Protein AF-A0A661IR70-F1 (afdb_monomer)

Solvent-accessible surface area (backbone atoms only — not comparable to full-atom values): 20510 Å² total; per-residue (Å²): 91,70,69,84,52,74,67,60,50,52,56,56,70,68,47,81,86,66,82,87,81,72,79,57,64,59,91,91,60,98,70,85,92,83,73,54,68,70,41,54,56,53,50,69,63,44,62,91,90,53,82,88,62,88,67,89,74,28,55,68,52,48,56,51,50,52,50,53,41,28,73,72,59,34,67,70,56,23,51,55,44,52,50,52,45,48,57,54,49,52,54,47,47,66,75,58,61,88,50,78,52,82,68,58,63,54,75,56,68,70,56,53,52,47,42,68,75,70,55,58,58,85,49,54,62,68,59,45,50,56,51,46,48,53,53,18,48,55,50,51,52,51,32,56,78,66,71,38,54,51,43,65,43,37,73,32,53,76,51,68,49,51,58,60,49,19,27,42,48,57,30,56,40,41,26,24,40,81,89,70,49,74,44,68,36,28,65,45,8,64,73,73,44,68,53,74,64,46,45,53,43,45,49,38,25,53,51,45,37,52,48,47,54,58,60,57,49,56,60,46,55,50,52,35,48,50,46,22,60,76,25,50,86,34,31,62,50,55,64,66,50,79,53,90,54,60,50,78,43,71,31,38,84,87,48,45,77,77,46,50,39,32,28,30,51,46,101,85,70,48,80,43,72,33,38,90,88,58,45,74,80,39,54,81,33,77,42,41,24,45,33,61,92,46,55,62,33,91,84,73,22,43,20,37,45,29,61,14,52,59,58,76,71,45,96,58,56,50,46,21,37,55,48,21,53,51,44,24,58,68,42,46,51,45,50,46,51,47,56,46,65,43,60,66,51,89,83,78,68,85,76,54,67,75,60,58,68,73,72,111

Mean predicted aligned error: 11.36 Å

Structure (mmCIF, N/CA/C/O backbone):
data_AF-A0A661IR70-F1
#
_entry.id   AF-A0A661IR70-F1
#
loop_
_atom_site.group_PDB
_atom_site.id
_atom_site.type_symbol
_atom_site.label_atom_id
_atom_site.label_alt_id
_atom_site.label_comp_id
_atom_site.label_asym_id
_atom_site.label_entity_id
_atom_site.label_seq_id
_atom_site.pdbx_PDB_ins_code
_atom_site.Cartn_x
_atom_site.Cartn_y
_atom_site.Cartn_z
_atom_site.occupancy
_atom_site.B_iso_or_equiv
_atom_site.auth_seq_id
_atom_site.auth_comp_id
_atom_site.auth_asym_id
_atom_site.auth_atom_id
_atom_site.pdbx_PDB_model_num
ATOM 1 N N . MET A 1 1 ? -3.124 -40.063 5.026 1.00 41.56 1 MET A N 1
ATOM 2 C CA . MET A 1 1 ? -3.691 -39.998 3.641 1.00 41.56 1 MET A CA 1
ATOM 3 C C . MET A 1 1 ? -2.836 -39.080 2.766 1.00 41.56 1 MET A C 1
ATOM 5 O O . MET A 1 1 ? -2.561 -37.966 3.188 1.00 41.56 1 MET A O 1
ATOM 9 N N . LYS A 1 2 ? -2.389 -39.512 1.576 1.00 41.06 2 LYS A N 1
ATOM 10 C CA . LYS A 1 2 ? -1.722 -38.598 0.626 1.00 41.06 2 LYS A CA 1
ATOM 11 C C . LYS A 1 2 ? -2.782 -37.695 0.002 1.00 41.06 2 LYS A C 1
ATOM 13 O O . LYS A 1 2 ? -3.594 -38.190 -0.777 1.00 41.06 2 LYS A O 1
ATOM 18 N N . ILE A 1 3 ? -2.780 -36.415 0.356 1.00 47.47 3 ILE A N 1
ATOM 19 C CA . ILE A 1 3 ? -3.640 -35.415 -0.276 1.00 47.47 3 ILE A CA 1
ATOM 20 C C . ILE A 1 3 ? -3.037 -35.129 -1.651 1.00 47.47 3 ILE A C 1
ATOM 22 O O . ILE A 1 3 ? -1.926 -34.618 -1.753 1.00 47.47 3 ILE A O 1
ATOM 26 N N . LYS A 1 4 ? -3.725 -35.553 -2.706 1.00 44.88 4 LYS A N 1
ATOM 27 C CA . LYS A 1 4 ? -3.305 -35.385 -4.103 1.00 44.88 4 LYS A CA 1
ATOM 28 C C . LYS A 1 4 ? -4.246 -34.485 -4.896 1.00 44.88 4 LYS A C 1
ATOM 30 O O . LYS A 1 4 ? -3.940 -34.148 -6.030 1.00 44.88 4 LYS A O 1
ATOM 35 N N . THR A 1 5 ? -5.415 -34.167 -4.346 1.00 48.53 5 THR A N 1
ATOM 36 C CA . THR A 1 5 ? -6.475 -33.454 -5.065 1.00 48.53 5 THR A CA 1
ATOM 37 C C . THR A 1 5 ? -7.244 -32.525 -4.133 1.00 48.53 5 THR A C 1
ATOM 39 O O . THR A 1 5 ? -7.326 -32.769 -2.928 1.00 48.53 5 THR A O 1
ATOM 42 N N . LEU A 1 6 ? -7.848 -31.488 -4.714 1.00 46.22 6 LEU A N 1
ATOM 43 C CA . LEU A 1 6 ? -8.699 -30.518 -4.021 1.00 46.22 6 LEU A CA 1
ATOM 44 C C . LEU A 1 6 ? -9.907 -31.185 -3.328 1.00 46.22 6 LEU A C 1
ATOM 46 O O . LEU A 1 6 ? -10.254 -30.819 -2.208 1.00 46.22 6 LEU A O 1
ATOM 50 N N . GLY A 1 7 ? -10.497 -32.217 -3.947 1.00 48.38 7 GLY A N 1
ATOM 51 C CA . GLY A 1 7 ? -11.646 -32.950 -3.394 1.00 48.38 7 GLY A CA 1
ATOM 52 C C . GLY A 1 7 ? -11.337 -33.678 -2.082 1.00 48.38 7 GLY A C 1
ATOM 53 O O . GLY A 1 7 ? -12.143 -33.652 -1.161 1.00 48.38 7 GLY A O 1
ATOM 54 N N . GLN A 1 8 ? -10.127 -34.223 -1.947 1.00 57.19 8 GLN A N 1
ATOM 55 C CA . GLN A 1 8 ? -9.683 -34.905 -0.725 1.00 57.19 8 GLN A CA 1
ATOM 56 C C . GLN A 1 8 ? -9.539 -33.963 0.474 1.00 57.19 8 GLN A C 1
ATOM 58 O O . GLN A 1 8 ? -9.667 -34.401 1.611 1.00 57.19 8 GLN A O 1
ATOM 63 N N . VAL A 1 9 ? -9.266 -32.677 0.240 1.00 51.50 9 VAL A N 1
ATOM 64 C CA . VAL A 1 9 ? -9.261 -31.667 1.307 1.00 51.50 9 VAL A CA 1
ATOM 65 C C . VAL A 1 9 ? -10.677 -31.251 1.665 1.00 51.50 9 VAL A C 1
ATOM 67 O O . VAL A 1 9 ? -10.966 -31.058 2.839 1.00 51.50 9 VAL A O 1
ATOM 70 N N . TYR A 1 10 ? -11.564 -31.151 0.675 1.00 49.41 10 TYR A N 1
ATOM 71 C CA . TYR A 1 10 ? -12.970 -30.831 0.908 1.00 49.41 10 TYR A CA 1
ATOM 72 C C . TYR A 1 10 ? -13.664 -31.912 1.751 1.00 49.41 10 TYR A C 1
ATOM 74 O O . TYR A 1 10 ? -14.401 -31.582 2.671 1.00 49.41 10 TYR A O 1
ATOM 82 N N . GLU A 1 11 ? -13.350 -33.190 1.516 1.00 55.50 11 GLU A N 1
ATOM 83 C CA . GLU A 1 11 ? -13.805 -34.312 2.352 1.00 55.50 11 GLU A CA 1
ATOM 84 C C . GLU A 1 11 ? -13.283 -34.222 3.796 1.00 55.50 11 GLU A C 1
ATOM 86 O O . GLU A 1 11 ? -14.031 -34.501 4.727 1.00 55.50 11 GLU A O 1
ATOM 91 N N . ILE A 1 12 ? -12.031 -33.792 3.997 1.00 53.38 12 ILE A N 1
ATOM 92 C CA . ILE A 1 12 ? -11.444 -33.590 5.335 1.00 53.38 12 ILE A CA 1
ATOM 93 C C . ILE A 1 12 ? -12.068 -32.373 6.038 1.00 53.38 12 ILE A C 1
ATOM 95 O O . ILE A 1 12 ? -12.310 -32.421 7.235 1.00 53.38 12 ILE A O 1
ATOM 99 N N . LEU A 1 13 ? -12.356 -31.289 5.309 1.00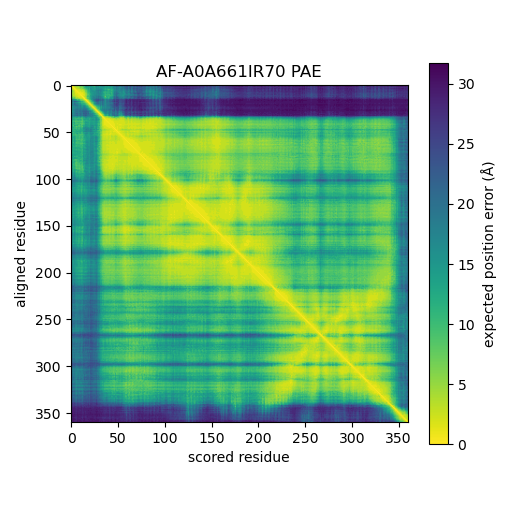 46.19 13 LEU A N 1
ATOM 100 C CA . LEU A 1 13 ? -13.002 -30.087 5.853 1.00 46.19 13 LEU A CA 1
ATOM 101 C C . LEU A 1 13 ? -14.484 -30.304 6.199 1.00 46.19 13 LEU A C 1
ATOM 103 O O . LEU A 1 13 ? -15.009 -29.601 7.055 1.00 46.19 13 LEU A O 1
ATOM 107 N N . GLN A 1 14 ? -15.160 -31.245 5.530 1.00 45.53 14 GLN A N 1
ATOM 108 C CA . GLN A 1 14 ? -16.551 -31.622 5.813 1.00 45.53 14 GLN A CA 1
ATOM 109 C C . GLN A 1 14 ? -16.695 -32.618 6.968 1.00 45.53 14 GLN A C 1
ATOM 111 O O . GLN A 1 14 ? -17.801 -32.803 7.476 1.00 45.53 14 GLN A O 1
ATOM 116 N N . GLN A 1 15 ? -15.609 -33.274 7.376 1.00 48.78 15 GLN A N 1
ATOM 117 C CA . GLN A 1 15 ? -15.597 -34.099 8.575 1.00 48.78 15 GLN A CA 1
ATOM 118 C C . GLN A 1 15 ? -15.503 -33.164 9.780 1.00 48.78 15 GLN A C 1
ATOM 120 O O . GLN A 1 15 ? -14.422 -32.710 10.153 1.00 48.78 15 GLN A O 1
ATOM 125 N N . GLU A 1 16 ? -16.663 -32.827 10.349 1.00 41.03 16 GLU A N 1
ATOM 126 C CA . GLU A 1 16 ? -16.740 -32.142 11.636 1.00 41.03 16 GLU A CA 1
ATOM 127 C C . GLU A 1 16 ? -15.861 -32.894 12.650 1.00 41.03 16 GLU A C 1
ATOM 129 O O . GLU A 1 16 ? -16.035 -34.089 12.886 1.00 41.03 16 GLU A O 1
ATOM 134 N N . ASP A 1 17 ? -14.920 -32.164 13.249 1.00 42.91 17 ASP A N 1
ATOM 135 C CA . ASP A 1 17 ? -14.259 -32.543 14.498 1.00 42.91 17 ASP A CA 1
ATOM 136 C C . ASP A 1 17 ? -13.178 -33.645 14.449 1.00 42.91 17 ASP A C 1
ATOM 138 O O . ASP A 1 17 ? -13.015 -34.423 15.391 1.00 42.91 17 ASP A O 1
ATOM 142 N N . SER A 1 18 ? -12.345 -33.700 13.405 1.00 37.91 18 SER A N 1
ATOM 143 C CA . SER A 1 18 ? -11.078 -34.442 13.504 1.00 37.91 18 SER A CA 1
ATOM 144 C C . SER A 1 18 ? -9.917 -33.502 13.828 1.00 37.91 18 SER A C 1
ATOM 146 O O . SER A 1 18 ? -9.419 -32.790 12.955 1.00 37.91 18 SER A O 1
ATOM 148 N N . ASN A 1 19 ? -9.449 -33.535 15.081 1.00 39.88 19 ASN A N 1
ATOM 149 C CA . ASN A 1 19 ? -8.090 -33.128 15.444 1.00 39.88 19 ASN A CA 1
ATOM 150 C C . ASN A 1 19 ? -7.121 -33.691 14.396 1.00 39.88 19 ASN A C 1
ATOM 152 O O . ASN A 1 19 ? -6.984 -34.908 14.270 1.00 39.88 19 ASN A O 1
ATOM 156 N N . ILE A 1 20 ? -6.453 -32.828 13.629 1.00 42.44 20 ILE A N 1
ATOM 157 C CA . ILE A 1 20 ? -5.470 -33.258 12.624 1.00 42.44 20 ILE A CA 1
ATOM 158 C C . ILE A 1 20 ? -4.177 -33.596 13.362 1.00 42.44 20 ILE A C 1
ATOM 160 O O . ILE A 1 20 ? -3.183 -32.877 13.308 1.00 42.44 20 ILE A O 1
ATOM 164 N N . THR A 1 21 ? -4.222 -34.673 14.130 1.00 38.72 21 THR A N 1
ATOM 165 C CA . THR A 1 21 ? -3.069 -35.274 14.798 1.00 38.72 21 THR A CA 1
ATOM 166 C C . THR A 1 21 ? -2.496 -36.450 14.011 1.00 38.72 21 THR A C 1
ATOM 168 O O . THR A 1 21 ? -1.472 -36.994 14.413 1.00 38.72 21 THR A O 1
ATOM 171 N N . ASP A 1 22 ? -3.077 -36.797 12.859 1.00 35.03 22 ASP A N 1
ATOM 172 C CA . ASP A 1 22 ? -2.644 -37.948 12.068 1.00 35.03 22 ASP A CA 1
ATOM 173 C C . ASP A 1 22 ? -1.855 -37.551 10.812 1.00 35.03 22 ASP A C 1
ATOM 175 O O . ASP A 1 22 ? -2.103 -36.549 10.150 1.00 35.03 22 ASP A O 1
ATOM 179 N N . GLN A 1 23 ? -0.824 -38.336 10.507 1.00 33.84 23 GLN A N 1
ATOM 180 C CA . GLN A 1 23 ? 0.204 -38.059 9.503 1.00 33.84 23 GLN A CA 1
ATOM 181 C C . GLN A 1 23 ? -0.338 -38.096 8.053 1.00 33.84 23 GLN A C 1
ATOM 183 O O . GLN A 1 23 ? -0.872 -39.107 7.579 1.00 33.84 23 GLN A O 1
ATOM 188 N N . HIS A 1 24 ? -0.119 -37.023 7.280 1.00 36.97 24 HIS A N 1
ATOM 189 C CA . HIS A 1 24 ? -0.557 -36.923 5.876 1.00 36.97 24 HIS A CA 1
ATOM 190 C C . HIS A 1 24 ? 0.556 -36.469 4.923 1.00 36.97 24 HIS A C 1
ATOM 192 O O . HIS A 1 24 ? 0.750 -35.274 4.720 1.00 36.97 24 HIS A O 1
ATOM 198 N N . THR A 1 25 ? 1.308 -37.406 4.331 1.00 31.61 25 THR A N 1
ATOM 199 C CA . THR A 1 25 ? 2.474 -37.129 3.464 1.00 31.61 25 THR A CA 1
ATOM 200 C C . THR A 1 25 ? 2.105 -36.364 2.183 1.00 31.61 25 THR A C 1
ATOM 202 O O . THR A 1 25 ? 1.358 -36.886 1.351 1.00 31.61 25 THR A O 1
ATOM 205 N N . LEU A 1 26 ? 2.697 -35.183 1.976 1.00 35.00 26 LEU A N 1
ATOM 206 C CA . LEU A 1 26 ? 2.787 -34.508 0.673 1.00 35.00 26 LEU A CA 1
ATOM 207 C C . LEU A 1 26 ? 4.131 -34.889 0.014 1.00 35.00 26 LEU A C 1
ATOM 209 O O . LEU A 1 26 ? 5.166 -34.934 0.671 1.00 35.00 26 LEU A O 1
ATOM 213 N N . VAL A 1 27 ? 4.122 -35.254 -1.268 1.00 34.69 27 VAL A N 1
ATOM 214 C CA . VAL A 1 27 ? 5.304 -35.712 -2.036 1.00 34.69 27 VAL A CA 1
ATOM 215 C C . VAL A 1 27 ? 5.936 -34.449 -2.647 1.00 34.69 27 VAL A C 1
ATOM 217 O O . VAL A 1 27 ? 5.236 -33.773 -3.380 1.00 34.69 27 VAL A O 1
ATOM 220 N N . LYS A 1 28 ? 7.172 -33.992 -2.389 1.00 28.75 28 LYS A N 1
ATOM 221 C CA . LYS A 1 28 ? 8.482 -34.672 -2.393 1.00 28.75 28 LYS A CA 1
ATOM 222 C C . LYS A 1 28 ? 9.537 -33.906 -1.546 1.00 28.75 28 LYS A C 1
ATOM 224 O O . LYS A 1 28 ? 10.668 -33.726 -1.984 1.00 28.75 28 LYS A O 1
ATOM 229 N N . GLN A 1 29 ? 9.178 -33.455 -0.346 1.00 33.28 29 GLN A N 1
ATOM 230 C CA . GLN A 1 29 ? 10.117 -32.998 0.691 1.00 33.28 29 GLN A CA 1
ATOM 231 C C . GLN A 1 29 ? 9.570 -33.449 2.050 1.00 33.28 29 GLN A C 1
ATOM 233 O O . GLN A 1 29 ? 8.390 -33.252 2.325 1.00 33.28 29 GLN A O 1
ATOM 238 N N . GLU A 1 30 ? 10.397 -34.083 2.886 1.00 32.16 30 GLU A N 1
ATOM 239 C CA . GLU A 1 30 ? 10.060 -34.271 4.301 1.00 32.16 30 GLU A CA 1
ATOM 240 C C . GLU A 1 30 ? 9.987 -32.887 4.950 1.00 32.16 30 GLU A C 1
ATOM 242 O O . GLU A 1 30 ? 11.009 -32.239 5.167 1.00 32.16 30 GLU A O 1
ATOM 247 N N . VAL A 1 31 ? 8.772 -32.408 5.214 1.00 37.00 31 VAL A N 1
ATOM 248 C CA . VAL A 1 31 ? 8.541 -31.163 5.948 1.00 37.00 31 VAL A CA 1
ATOM 249 C C . VAL A 1 31 ? 7.890 -31.523 7.276 1.00 37.00 31 VAL A C 1
ATOM 251 O O . VAL A 1 31 ? 6.875 -32.216 7.319 1.00 37.00 31 VAL A O 1
ATOM 254 N N . ASN A 1 32 ? 8.516 -31.080 8.362 1.00 40.50 32 ASN A N 1
ATOM 255 C CA . ASN A 1 32 ? 8.063 -31.299 9.730 1.00 40.50 32 ASN A CA 1
ATOM 256 C C . ASN A 1 32 ? 6.692 -30.619 9.937 1.00 40.50 32 ASN A C 1
ATOM 258 O O . ASN A 1 32 ? 6.524 -29.445 9.599 1.00 40.50 32 ASN A O 1
ATOM 262 N N . TYR A 1 33 ? 5.704 -31.359 10.446 1.00 49.16 33 TYR A N 1
ATOM 263 C CA . TYR A 1 33 ? 4.305 -30.925 10.527 1.00 49.16 33 TYR A CA 1
ATOM 264 C C . TYR A 1 33 ? 4.106 -29.825 11.574 1.00 49.16 33 TYR A C 1
ATOM 266 O O . TYR A 1 33 ? 4.192 -30.061 12.774 1.00 49.16 33 TYR A O 1
ATOM 274 N N . GLY A 1 34 ? 3.786 -28.627 11.086 1.00 56.38 34 GLY A N 1
ATOM 275 C CA . GLY A 1 34 ? 3.348 -27.471 11.874 1.00 56.38 34 GLY A CA 1
ATOM 276 C C . GLY A 1 34 ? 2.439 -26.538 11.063 1.00 56.38 34 GLY A C 1
ATOM 277 O O . GLY A 1 34 ? 2.488 -25.324 11.243 1.00 56.38 34 GLY A O 1
ATOM 278 N N . MET A 1 35 ? 1.679 -27.083 10.102 1.00 63.84 35 MET A N 1
ATOM 279 C CA . MET A 1 35 ? 0.828 -26.317 9.178 1.00 63.84 35 MET A CA 1
ATOM 280 C C . MET A 1 35 ? -0.654 -26.584 9.441 1.00 63.84 35 MET A C 1
ATOM 282 O O . MET A 1 35 ? -1.051 -27.733 9.610 1.00 63.84 35 MET A O 1
ATOM 286 N N . SER A 1 36 ? -1.480 -25.537 9.417 1.00 70.69 36 SER A N 1
ATOM 287 C CA . SER A 1 36 ? -2.940 -25.667 9.497 1.00 70.69 36 SER A CA 1
ATOM 288 C C . SER A 1 36 ? -3.552 -26.154 8.173 1.00 70.69 36 SER A C 1
ATOM 290 O O . SER A 1 36 ? -2.947 -25.986 7.110 1.00 70.69 36 SER A O 1
ATOM 292 N N . LEU A 1 37 ? -4.779 -26.703 8.204 1.00 71.12 37 LEU A N 1
ATOM 293 C CA . LEU A 1 37 ? -5.485 -27.154 6.985 1.00 71.12 37 LEU A CA 1
AT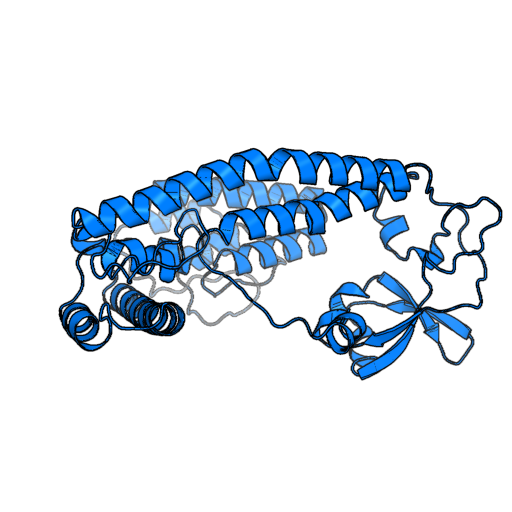OM 294 C C . LEU A 1 37 ? -5.612 -26.058 5.939 1.00 71.12 37 LEU A C 1
ATOM 296 O O . LEU A 1 37 ? -5.400 -26.326 4.763 1.00 71.12 37 LEU A O 1
ATOM 300 N N . GLY A 1 38 ? -5.917 -24.828 6.358 1.00 75.25 38 GLY A N 1
ATOM 301 C CA . GLY A 1 38 ? -6.020 -23.696 5.438 1.00 75.25 38 GLY A CA 1
ATOM 302 C C . GLY A 1 38 ? -4.717 -23.455 4.673 1.00 75.25 38 GLY A C 1
ATOM 303 O O . GLY A 1 38 ? -4.748 -23.195 3.473 1.00 75.25 38 GLY A O 1
ATOM 304 N N . ARG A 1 39 ? -3.560 -23.627 5.329 1.00 79.81 39 ARG A N 1
ATOM 305 C CA . ARG A 1 39 ? -2.251 -23.514 4.669 1.00 79.81 39 ARG A CA 1
ATOM 306 C C . ARG A 1 39 ? -1.992 -24.683 3.726 1.00 79.81 39 ARG A C 1
ATOM 308 O O . ARG A 1 39 ? -1.477 -24.467 2.635 1.00 79.81 39 ARG A O 1
ATOM 315 N N . ILE A 1 40 ? -2.359 -25.904 4.113 1.00 76.75 40 ILE A N 1
ATOM 316 C CA . ILE A 1 40 ? -2.246 -27.077 3.232 1.00 76.75 40 ILE A CA 1
ATOM 317 C C . ILE A 1 40 ? -3.092 -26.865 1.975 1.00 76.75 40 ILE A C 1
ATOM 319 O O . ILE A 1 40 ? -2.571 -26.965 0.870 1.00 76.75 40 ILE A O 1
ATOM 323 N N . TRP A 1 41 ? -4.364 -26.504 2.147 1.00 77.38 41 TRP A N 1
ATOM 324 C CA . TRP A 1 41 ? -5.286 -26.198 1.058 1.00 77.38 41 TRP A CA 1
ATOM 325 C C . TRP A 1 41 ? -4.741 -25.112 0.130 1.00 77.38 41 TRP A C 1
ATOM 327 O O . TRP A 1 41 ? -4.686 -25.320 -1.078 1.00 77.38 41 TRP A O 1
ATOM 337 N N . PHE A 1 42 ? -4.261 -23.997 0.687 1.00 84.12 42 PHE A N 1
ATOM 338 C CA . PHE A 1 42 ? -3.707 -22.905 -0.109 1.00 84.12 42 PHE A CA 1
ATOM 339 C C . PHE A 1 42 ? -2.514 -23.354 -0.963 1.00 84.12 42 PHE A C 1
ATOM 341 O O . PHE A 1 42 ? -2.438 -23.009 -2.137 1.00 84.12 42 PHE A O 1
ATOM 348 N N . ASN A 1 43 ? -1.607 -24.171 -0.415 1.00 84.12 43 ASN A N 1
ATOM 349 C CA . ASN A 1 43 ? -0.464 -24.685 -1.177 1.00 84.12 43 ASN A CA 1
ATOM 350 C C . ASN A 1 43 ? -0.869 -25.626 -2.319 1.00 84.12 43 ASN A C 1
ATOM 352 O O . ASN A 1 43 ? -0.124 -25.738 -3.284 1.00 84.12 43 ASN A O 1
ATOM 356 N N . LEU A 1 44 ? -2.040 -26.266 -2.257 1.00 80.31 44 LEU A N 1
ATOM 357 C CA . LEU A 1 44 ? -2.555 -27.076 -3.369 1.00 80.31 44 LEU A CA 1
ATOM 358 C C . LEU A 1 44 ? -3.066 -26.229 -4.538 1.00 80.31 44 LEU A C 1
ATOM 360 O O . LEU A 1 44 ? -3.209 -26.749 -5.641 1.00 80.31 44 LEU A O 1
ATOM 364 N N . LEU A 1 45 ? -3.346 -24.943 -4.307 1.00 84.56 45 LEU A N 1
ATOM 365 C CA . LEU A 1 45 ? -3.664 -23.989 -5.373 1.00 84.56 45 LEU A CA 1
ATOM 366 C C . LEU A 1 45 ? -2.403 -23.532 -6.120 1.00 84.56 45 LEU A C 1
ATOM 368 O O . LEU A 1 45 ? -2.497 -22.936 -7.193 1.00 84.56 45 LEU A O 1
ATOM 372 N N . LEU A 1 46 ? -1.222 -23.789 -5.551 1.00 86.94 46 LEU A N 1
ATOM 373 C CA . LEU A 1 46 ? 0.064 -23.415 -6.122 1.00 86.94 46 LEU A CA 1
ATOM 374 C C . LEU A 1 46 ? 0.641 -24.577 -6.950 1.00 86.94 46 LEU A C 1
ATOM 376 O O . LEU A 1 46 ? 0.349 -25.743 -6.677 1.00 86.94 46 LEU A O 1
ATOM 380 N N . PRO A 1 47 ? 1.477 -24.294 -7.964 1.00 85.75 47 PRO A N 1
ATOM 381 C CA . PRO A 1 47 ? 2.163 -25.344 -8.715 1.00 85.75 47 PRO A CA 1
ATOM 382 C C . PRO A 1 47 ? 3.066 -26.211 -7.825 1.00 85.75 47 PRO A C 1
ATOM 384 O O . PRO A 1 47 ? 3.687 -25.706 -6.893 1.00 85.75 47 PRO A O 1
ATOM 387 N N . GLU A 1 48 ? 3.207 -27.500 -8.158 1.00 78.94 48 GLU A N 1
ATOM 388 C CA . GLU A 1 48 ? 3.978 -28.474 -7.359 1.00 78.94 48 GLU A CA 1
ATOM 389 C C . GLU A 1 48 ? 5.456 -28.100 -7.166 1.00 78.94 48 GLU A C 1
ATOM 391 O O . GLU A 1 48 ? 6.088 -28.512 -6.195 1.00 78.94 48 GLU A O 1
ATOM 396 N N . ASP A 1 49 ? 6.028 -27.341 -8.098 1.00 82.75 49 ASP A N 1
ATOM 397 C CA . ASP A 1 49 ? 7.415 -26.888 -8.054 1.00 82.75 49 ASP A CA 1
ATOM 398 C C . ASP A 1 49 ? 7.570 -25.505 -7.388 1.00 82.75 49 ASP A C 1
ATOM 400 O O . ASP A 1 49 ? 8.676 -24.954 -7.355 1.00 82.75 49 ASP A O 1
ATOM 404 N N . PHE A 1 50 ? 6.484 -24.907 -6.891 1.00 85.38 50 PHE A N 1
ATOM 405 C CA . PHE A 1 50 ? 6.511 -23.642 -6.161 1.00 85.38 50 PHE A CA 1
ATOM 406 C C . PHE A 1 50 ? 6.909 -23.844 -4.694 1.00 85.38 50 PHE A C 1
ATOM 408 O O . PHE A 1 50 ? 6.771 -24.925 -4.124 1.00 85.38 50 PHE A O 1
ATOM 415 N N . LYS A 1 51 ? 7.443 -22.791 -4.066 1.00 86.38 51 LYS A N 1
ATOM 416 C CA . LYS A 1 51 ? 7.861 -22.853 -2.661 1.00 86.38 51 LYS A CA 1
ATOM 417 C C . LYS A 1 51 ? 6.646 -23.038 -1.746 1.00 86.38 51 LYS A C 1
ATOM 419 O O . LYS A 1 51 ? 5.590 -22.457 -1.983 1.00 86.38 51 LYS A O 1
ATOM 424 N N . LEU A 1 52 ? 6.834 -23.788 -0.664 1.00 81.94 52 LEU A N 1
ATOM 425 C CA . LEU A 1 52 ? 5.806 -23.980 0.352 1.00 81.94 52 LEU A CA 1
ATOM 426 C C . LEU A 1 52 ? 5.555 -22.678 1.129 1.00 81.94 52 LEU A C 1
ATOM 428 O O . LEU A 1 52 ? 6.493 -22.051 1.623 1.00 81.94 52 LEU A O 1
ATOM 432 N N . VAL A 1 53 ? 4.288 -22.305 1.283 1.00 85.19 53 VAL A N 1
ATOM 433 C CA . VAL A 1 53 ? 3.845 -21.128 2.040 1.00 85.19 53 VAL A CA 1
ATOM 434 C C . VAL A 1 53 ? 3.299 -21.570 3.396 1.00 85.19 53 VAL A C 1
ATOM 436 O O . VAL A 1 53 ? 2.223 -22.161 3.472 1.00 85.19 53 VAL A O 1
ATOM 439 N N . ASN A 1 54 ? 4.035 -21.295 4.477 1.00 84.00 54 ASN A N 1
ATOM 440 C CA . ASN A 1 54 ? 3.651 -21.662 5.849 1.00 84.00 54 ASN A CA 1
ATOM 441 C C . ASN A 1 54 ? 3.543 -20.453 6.796 1.00 84.00 54 ASN A C 1
ATOM 443 O O . ASN A 1 54 ? 3.827 -20.535 7.989 1.00 84.00 54 ASN A O 1
ATOM 447 N N . GLU A 1 55 ? 3.128 -19.316 6.263 1.00 85.00 55 GLU A N 1
ATOM 448 C CA . GLU A 1 55 ? 2.939 -18.076 7.010 1.00 85.00 55 GLU A CA 1
ATOM 449 C C . GLU A 1 55 ? 1.538 -17.510 6.738 1.00 85.00 55 GLU A C 1
ATOM 451 O O . GLU A 1 55 ? 0.928 -17.859 5.721 1.00 85.00 55 GLU A O 1
ATOM 456 N N . PRO A 1 56 ? 0.963 -16.708 7.656 1.00 83.75 56 PRO A N 1
ATOM 457 C CA . PRO A 1 56 ? -0.250 -15.954 7.361 1.00 83.75 56 PRO A CA 1
ATOM 458 C C . PRO A 1 56 ? -0.013 -15.042 6.156 1.00 83.75 56 PRO A C 1
ATOM 460 O O . PRO A 1 56 ? 0.996 -14.350 6.103 1.00 83.75 56 PRO A O 1
ATOM 463 N N . ILE A 1 57 ? -0.947 -15.033 5.207 1.00 88.00 57 ILE A N 1
ATOM 464 C CA . ILE A 1 57 ? -0.829 -14.235 3.985 1.00 88.00 57 ILE A CA 1
ATOM 465 C C . ILE A 1 57 ? -1.670 -12.976 4.158 1.00 88.00 57 ILE A C 1
ATOM 467 O O . ILE A 1 57 ? -2.899 -13.036 4.110 1.00 88.00 57 ILE A O 1
ATOM 471 N N . ASN A 1 58 ? -1.020 -11.831 4.357 1.00 90.75 58 ASN A N 1
ATOM 472 C CA . ASN A 1 58 ? -1.692 -10.534 4.279 1.00 90.75 58 ASN A CA 1
ATOM 473 C C . ASN A 1 58 ? -1.662 -9.986 2.837 1.00 90.75 58 ASN A C 1
ATOM 475 O O . ASN A 1 58 ? -1.071 -10.568 1.924 1.00 90.75 58 ASN A O 1
ATOM 479 N N . LYS A 1 59 ? -2.277 -8.821 2.618 1.00 90.56 59 LYS A N 1
ATOM 480 C CA . LYS A 1 59 ? -2.312 -8.145 1.311 1.00 90.56 59 LYS A CA 1
ATOM 481 C C . LYS A 1 59 ? -0.930 -7.936 0.670 1.00 90.56 59 LYS A C 1
ATOM 483 O O . LYS A 1 59 ? -0.807 -8.037 -0.551 1.00 90.56 59 LYS A O 1
ATOM 488 N N . LYS A 1 60 ? 0.103 -7.619 1.459 1.00 90.88 60 LYS A N 1
ATOM 489 C CA . LYS A 1 60 ? 1.474 -7.411 0.957 1.00 90.88 60 LYS A CA 1
ATOM 490 C C . LYS A 1 60 ? 2.117 -8.738 0.563 1.00 90.88 60 LYS A C 1
ATOM 492 O O . LYS A 1 60 ? 2.729 -8.814 -0.502 1.00 90.88 60 LYS A O 1
ATOM 497 N N . ASP A 1 61 ? 1.931 -9.771 1.379 1.00 92.00 61 ASP A N 1
ATOM 498 C CA . ASP A 1 61 ? 2.460 -11.111 1.108 1.00 92.00 61 ASP A CA 1
ATOM 499 C C . ASP A 1 61 ? 1.822 -11.703 -0.149 1.00 92.00 61 ASP A C 1
ATOM 501 O O . ASP A 1 61 ? 2.525 -12.238 -1.004 1.00 92.00 61 ASP A O 1
ATOM 505 N N . LEU A 1 62 ? 0.509 -11.512 -0.325 1.00 91.38 62 LEU A N 1
ATOM 506 C CA . LEU A 1 62 ? -0.207 -11.923 -1.531 1.00 91.38 62 LEU A CA 1
ATOM 507 C C . LEU A 1 62 ? 0.335 -11.215 -2.781 1.00 91.38 62 LEU A C 1
ATOM 509 O O . LEU A 1 62 ? 0.592 -11.867 -3.790 1.00 91.38 62 LEU A O 1
ATOM 513 N N . ALA A 1 63 ? 0.561 -9.898 -2.724 1.00 91.38 63 ALA A N 1
ATOM 514 C CA . ALA A 1 63 ? 1.126 -9.148 -3.849 1.00 91.38 63 ALA A CA 1
ATOM 515 C C . ALA A 1 63 ? 2.537 -9.636 -4.228 1.00 91.38 63 ALA A C 1
ATOM 517 O O . ALA A 1 63 ? 2.868 -9.758 -5.413 1.00 91.38 63 ALA A O 1
ATOM 518 N N . LYS A 1 64 ? 3.363 -9.957 -3.225 1.00 92.00 64 LYS A N 1
ATOM 519 C CA . LYS A 1 64 ? 4.688 -10.550 -3.432 1.00 92.00 64 LYS A CA 1
ATOM 520 C C . LYS A 1 64 ? 4.582 -11.941 -4.058 1.00 92.00 64 LYS A C 1
ATOM 522 O O . LYS A 1 64 ? 5.257 -12.205 -5.047 1.00 92.00 64 LYS A O 1
ATOM 527 N N . LEU A 1 65 ? 3.706 -12.794 -3.534 1.00 91.94 65 LEU A N 1
ATOM 528 C CA . LEU A 1 65 ? 3.472 -14.144 -4.046 1.00 91.94 65 LEU A CA 1
ATOM 529 C C . LEU A 1 65 ? 3.001 -14.124 -5.505 1.00 91.94 65 LEU A C 1
ATOM 531 O O . LEU A 1 65 ? 3.548 -14.849 -6.329 1.00 91.94 65 LEU A O 1
ATOM 535 N N . ILE A 1 66 ? 2.061 -13.243 -5.853 1.00 92.50 66 ILE A N 1
ATOM 536 C CA . ILE A 1 66 ? 1.602 -13.050 -7.235 1.00 92.50 66 ILE A CA 1
ATOM 537 C C . ILE A 1 66 ? 2.762 -12.634 -8.149 1.00 92.50 66 ILE A C 1
ATOM 539 O O . ILE A 1 66 ? 2.909 -13.172 -9.245 1.00 92.50 66 ILE A O 1
ATOM 543 N N . THR A 1 67 ? 3.611 -11.710 -7.692 1.00 91.25 67 THR A N 1
ATOM 544 C CA . THR A 1 67 ? 4.788 -11.268 -8.454 1.00 91.25 67 THR A CA 1
ATOM 545 C C . THR A 1 67 ? 5.743 -12.435 -8.711 1.00 91.25 67 THR A C 1
ATOM 547 O O . THR A 1 67 ? 6.173 -12.629 -9.843 1.00 91.25 67 THR A O 1
ATOM 550 N N . GLU A 1 68 ? 6.028 -13.254 -7.697 1.00 91.56 68 GLU A N 1
ATOM 551 C CA . GLU A 1 68 ? 6.886 -14.437 -7.832 1.00 91.56 68 GLU A CA 1
ATOM 552 C C . GLU A 1 68 ? 6.285 -15.496 -8.770 1.00 91.56 68 GLU A C 1
ATOM 554 O O . GLU A 1 68 ? 7.014 -16.103 -9.556 1.00 91.56 68 GLU A O 1
ATOM 559 N N . LEU A 1 69 ? 4.962 -15.699 -8.737 1.00 92.25 69 LEU A N 1
ATOM 560 C CA . LEU A 1 69 ? 4.270 -16.603 -9.659 1.00 92.25 69 LEU A CA 1
ATOM 561 C C . LEU A 1 69 ? 4.411 -16.131 -11.112 1.00 92.25 69 LEU A C 1
ATOM 563 O O . LEU A 1 69 ? 4.765 -16.925 -11.982 1.00 92.25 69 LEU A O 1
ATOM 567 N N . VAL A 1 70 ? 4.187 -14.843 -11.378 1.00 91.12 70 VAL A N 1
ATOM 568 C CA . VAL A 1 70 ? 4.308 -14.278 -12.733 1.00 91.12 70 VAL A CA 1
ATOM 569 C C . VAL A 1 70 ? 5.763 -14.276 -13.209 1.00 91.12 70 VAL A C 1
ATOM 571 O O . VAL A 1 70 ? 6.022 -14.615 -14.363 1.00 91.12 70 VAL A O 1
ATOM 574 N N . GLU A 1 71 ? 6.725 -13.942 -12.340 1.00 89.31 71 GLU A N 1
ATOM 575 C CA . GLU A 1 71 ? 8.157 -13.982 -12.674 1.00 89.31 71 GLU A CA 1
ATOM 576 C C . GLU A 1 71 ? 8.626 -15.409 -13.007 1.00 89.31 71 GLU A C 1
ATOM 578 O O . GLU A 1 71 ? 9.440 -15.582 -13.915 1.00 89.31 71 GLU A O 1
ATOM 583 N N . LYS A 1 72 ? 8.113 -16.431 -12.305 1.00 91.94 72 LYS A N 1
ATOM 584 C CA . LYS A 1 72 ? 8.546 -17.824 -12.479 1.00 91.94 72 LYS A CA 1
ATOM 585 C C . LYS A 1 72 ? 7.844 -18.552 -13.628 1.00 91.94 72 LYS A C 1
ATOM 587 O O . LYS A 1 72 ? 8.502 -19.281 -14.366 1.00 91.94 72 LYS A O 1
ATOM 592 N N . TYR A 1 73 ? 6.530 -18.390 -13.767 1.00 92.19 73 TYR A N 1
ATOM 593 C CA . TYR A 1 73 ? 5.716 -19.165 -14.716 1.00 92.19 73 TYR A CA 1
ATOM 594 C C . TYR A 1 73 ? 5.319 -18.380 -15.971 1.00 92.19 73 TYR A C 1
ATOM 596 O O . TYR A 1 73 ? 4.734 -18.950 -16.890 1.00 92.19 73 TYR A O 1
ATOM 604 N N . GLY A 1 74 ? 5.653 -17.090 -16.036 1.00 91.31 74 GLY A N 1
ATOM 605 C CA . GLY A 1 74 ? 5.266 -16.208 -17.130 1.00 91.31 74 GLY A CA 1
ATOM 606 C C . GLY A 1 74 ? 3.845 -15.662 -16.980 1.00 91.31 74 GLY A C 1
ATOM 607 O O . GLY A 1 74 ? 3.077 -16.066 -16.107 1.00 91.31 74 GLY A O 1
ATOM 608 N N . THR A 1 75 ? 3.497 -14.705 -17.841 1.00 89.25 75 THR A N 1
ATOM 609 C CA . THR A 1 75 ? 2.242 -13.947 -17.736 1.00 89.25 75 THR A CA 1
ATOM 610 C C . THR A 1 75 ? 1.007 -14.822 -17.914 1.00 89.25 75 THR A C 1
ATOM 612 O O . THR A 1 75 ? 0.116 -14.756 -17.081 1.00 89.25 75 THR A O 1
ATOM 615 N N . GLU A 1 76 ? 0.963 -15.662 -18.949 1.00 91.62 76 GLU A N 1
ATOM 616 C CA . GLU A 1 76 ? -0.217 -16.477 -19.269 1.00 91.62 76 GLU A CA 1
ATOM 617 C C . GLU A 1 76 ? -0.557 -17.451 -18.133 1.00 91.62 76 GLU A C 1
ATOM 619 O O . GLU A 1 76 ? -1.625 -17.362 -17.526 1.00 91.62 76 GLU A O 1
ATOM 624 N N . ARG A 1 77 ? 0.404 -18.304 -17.753 1.00 91.69 77 ARG A N 1
ATOM 625 C CA . ARG A 1 77 ? 0.221 -19.252 -16.650 1.00 91.69 77 ARG A CA 1
ATOM 626 C C . ARG A 1 77 ? 0.038 -18.549 -15.304 1.00 91.69 77 ARG A C 1
ATOM 628 O O . ARG A 1 77 ? -0.740 -19.011 -14.474 1.00 91.69 77 ARG A O 1
ATOM 635 N N . GLY A 1 78 ? 0.736 -17.436 -15.082 1.00 92.81 78 GLY A N 1
ATOM 636 C CA . GLY A 1 78 ? 0.567 -16.609 -13.890 1.00 92.81 78 GLY A CA 1
ATOM 637 C C . GLY A 1 78 ? -0.867 -16.098 -13.748 1.00 92.81 78 GLY A C 1
ATOM 638 O O . GLY A 1 78 ? -1.444 -16.215 -12.670 1.00 92.81 78 GLY A O 1
ATOM 639 N N . THR A 1 79 ? -1.474 -15.603 -14.829 1.00 92.88 79 THR A N 1
ATOM 640 C CA . THR A 1 79 ? -2.872 -15.152 -14.836 1.00 92.88 79 THR A CA 1
ATOM 641 C C . THR A 1 79 ? -3.839 -16.289 -14.515 1.00 92.88 79 THR A C 1
ATOM 643 O O . THR A 1 79 ? -4.692 -16.105 -13.650 1.00 92.88 79 THR A O 1
ATOM 646 N N . GLU A 1 80 ? -3.680 -17.469 -15.120 1.00 93.69 80 GLU A N 1
ATOM 647 C CA . GLU A 1 80 ? -4.519 -18.639 -14.806 1.00 93.69 80 GLU A CA 1
ATOM 648 C C . GLU A 1 80 ? -4.469 -19.012 -13.317 1.00 93.69 80 GLU A C 1
ATOM 650 O O . GLU A 1 80 ? -5.503 -19.258 -12.693 1.00 93.69 80 GLU A O 1
ATOM 655 N N . LEU A 1 81 ? -3.266 -19.024 -12.731 1.00 92.56 81 LEU A N 1
ATOM 656 C CA . LEU A 1 81 ? -3.069 -19.325 -11.312 1.00 92.56 81 LEU A CA 1
ATOM 657 C C . LEU A 1 81 ? -3.728 -18.273 -10.418 1.00 92.56 81 LEU A C 1
ATOM 659 O O . LEU A 1 81 ? -4.412 -18.628 -9.462 1.00 92.56 81 LEU A O 1
ATOM 663 N N . ILE A 1 82 ? -3.568 -16.986 -10.738 1.00 93.56 82 ILE A N 1
ATOM 664 C CA . ILE A 1 82 ? -4.196 -15.887 -9.989 1.00 93.56 82 ILE A CA 1
ATOM 665 C C . ILE A 1 82 ? -5.720 -16.019 -10.023 1.00 93.56 82 ILE A C 1
ATOM 667 O O . ILE A 1 82 ? -6.357 -15.890 -8.976 1.00 93.56 82 ILE A O 1
ATOM 671 N N . THR A 1 83 ? -6.306 -16.302 -11.189 1.00 93.75 83 THR A N 1
ATOM 672 C CA . THR A 1 83 ? -7.752 -16.525 -11.328 1.00 93.75 83 THR A CA 1
ATOM 673 C C . THR A 1 83 ? -8.204 -17.711 -10.482 1.00 93.75 83 THR A C 1
ATOM 675 O O . THR A 1 83 ? -9.125 -17.561 -9.685 1.00 93.75 83 THR A O 1
ATOM 678 N N . SER A 1 84 ? -7.508 -18.851 -10.554 1.00 90.19 84 SER A N 1
ATOM 679 C CA . SER A 1 84 ? -7.847 -20.032 -9.749 1.00 90.19 84 SER A CA 1
ATOM 680 C C . SER A 1 84 ? -7.757 -19.767 -8.244 1.00 90.19 84 SER A C 1
ATOM 682 O O . SER A 1 84 ? -8.645 -20.178 -7.501 1.00 90.19 84 SER A O 1
ATOM 684 N N . ILE A 1 85 ? -6.707 -19.081 -7.782 1.00 91.00 85 ILE A N 1
ATOM 685 C CA . ILE A 1 85 ? -6.563 -18.690 -6.372 1.00 91.00 85 ILE A CA 1
ATOM 686 C C . ILE A 1 85 ? -7.716 -17.767 -5.970 1.00 91.00 85 ILE A C 1
ATOM 688 O O . ILE A 1 85 ? -8.297 -17.930 -4.899 1.00 91.00 85 ILE A O 1
ATOM 692 N N . THR A 1 86 ? -8.068 -16.813 -6.829 1.00 92.50 86 THR A N 1
ATOM 693 C CA . THR A 1 86 ? -9.148 -15.852 -6.583 1.00 92.50 86 THR A CA 1
ATOM 694 C C . THR A 1 86 ? -10.486 -16.569 -6.428 1.00 92.50 86 THR A C 1
ATOM 696 O O . THR A 1 86 ? -11.145 -16.410 -5.403 1.00 92.50 86 THR A O 1
ATOM 699 N N . ASP A 1 87 ? -10.855 -17.426 -7.377 1.00 91.12 87 ASP A N 1
ATOM 700 C CA . ASP A 1 87 ? -12.125 -18.156 -7.349 1.00 91.12 87 ASP A CA 1
ATOM 701 C C . ASP A 1 87 ? -12.254 -19.045 -6.104 1.00 91.12 87 ASP A C 1
ATOM 703 O O . ASP A 1 87 ? -13.284 -19.043 -5.426 1.00 91.12 87 ASP A O 1
ATOM 707 N N . GLU A 1 88 ? -11.196 -19.782 -5.763 1.00 85.56 88 GLU A N 1
ATOM 708 C CA . GLU A 1 88 ? -11.178 -20.669 -4.598 1.00 85.56 88 GLU A CA 1
ATOM 709 C C . GLU A 1 88 ? -11.216 -19.890 -3.273 1.00 85.56 88 GLU A C 1
ATOM 711 O O . GLU A 1 88 ? -11.938 -20.260 -2.342 1.00 85.56 88 GLU A O 1
ATOM 716 N N . THR A 1 89 ? -10.512 -18.761 -3.183 1.00 85.62 89 THR A N 1
ATOM 717 C CA . THR A 1 89 ? -10.529 -17.915 -1.977 1.00 85.62 89 THR A CA 1
ATOM 718 C C . THR A 1 89 ? -11.841 -17.151 -1.798 1.00 85.62 89 THR A C 1
ATOM 720 O O . THR A 1 89 ? -12.277 -16.974 -0.659 1.00 85.62 89 THR A O 1
ATOM 723 N N . PHE A 1 90 ? -12.542 -16.779 -2.874 1.00 87.38 90 PHE A N 1
ATOM 724 C CA . PHE A 1 90 ? -13.897 -16.220 -2.778 1.00 87.38 90 PHE A CA 1
ATOM 725 C C . PHE A 1 90 ? -14.909 -17.230 -2.222 1.00 87.38 90 PHE A C 1
ATOM 727 O O . PHE A 1 90 ? -15.763 -16.861 -1.408 1.00 87.38 90 PHE A O 1
ATOM 734 N N . LYS A 1 91 ? -14.796 -18.513 -2.597 1.00 83.12 91 LYS A N 1
ATOM 735 C CA . LYS A 1 91 ? -15.615 -19.584 -1.999 1.00 83.12 91 LYS A CA 1
ATOM 736 C C . LYS A 1 91 ? -15.353 -19.684 -0.500 1.00 83.12 91 LYS A C 1
ATOM 738 O O . LYS A 1 91 ? -16.301 -19.713 0.282 1.00 83.12 91 LYS A O 1
ATOM 743 N N . LEU A 1 92 ? -14.082 -19.661 -0.093 1.00 76.50 92 LEU A N 1
ATOM 744 C CA . LEU A 1 92 ? -13.709 -19.686 1.321 1.00 76.50 92 LEU A CA 1
ATOM 745 C C . LEU A 1 92 ? -14.275 -18.483 2.087 1.00 76.50 92 LEU A C 1
ATOM 747 O O . LEU A 1 92 ? -14.849 -18.673 3.154 1.00 76.50 92 LEU A O 1
ATOM 751 N N . GLY A 1 93 ? -14.189 -17.273 1.527 1.00 78.06 93 GLY A N 1
ATOM 752 C CA . GLY A 1 93 ? -14.767 -16.069 2.137 1.00 78.06 93 GLY A CA 1
ATOM 753 C C . GLY A 1 93 ? -16.294 -16.112 2.274 1.00 78.06 93 GLY A C 1
ATOM 754 O O . GLY A 1 93 ? -16.852 -15.422 3.121 1.00 78.06 93 GLY A O 1
ATOM 755 N N . THR A 1 94 ? -16.971 -16.946 1.478 1.00 78.69 94 THR A N 1
ATOM 756 C CA . THR A 1 94 ? -18.415 -17.202 1.608 1.00 78.69 94 THR A CA 1
ATOM 757 C C . THR A 1 94 ? -18.718 -18.205 2.725 1.00 78.69 94 THR A C 1
ATOM 759 O O . THR A 1 94 ? -19.707 -18.048 3.435 1.00 78.69 94 THR A O 1
ATOM 762 N N . ILE A 1 95 ? -17.874 -19.229 2.896 1.00 73.56 95 ILE A N 1
ATOM 763 C CA . ILE A 1 95 ? -18.027 -20.273 3.927 1.00 73.56 95 ILE A CA 1
ATOM 764 C C . ILE A 1 95 ? -17.652 -19.741 5.314 1.00 73.56 95 ILE A C 1
ATOM 766 O O . ILE A 1 95 ? -18.321 -20.049 6.297 1.00 73.56 95 ILE A O 1
ATOM 770 N N . VAL A 1 96 ? -16.595 -18.930 5.387 1.00 73.81 96 VAL A N 1
ATOM 771 C CA . VAL A 1 96 ? -16.098 -18.301 6.615 1.00 73.81 96 VAL A CA 1
ATOM 772 C C . VAL A 1 96 ? -16.257 -16.785 6.480 1.00 73.81 96 VAL A C 1
ATOM 774 O O . VAL A 1 96 ? -15.281 -16.073 6.228 1.00 73.81 96 VAL A O 1
ATOM 777 N N . PRO A 1 97 ? -17.495 -16.266 6.581 1.00 73.81 97 PRO A N 1
ATOM 778 C CA . PRO A 1 97 ? -17.739 -14.848 6.407 1.00 73.81 97 PRO A CA 1
ATOM 779 C C . PRO A 1 97 ? -17.144 -14.068 7.578 1.00 73.81 97 PRO A C 1
ATOM 781 O O . PRO A 1 97 ? -17.549 -14.226 8.731 1.00 73.81 97 PRO A O 1
ATOM 784 N N . ALA A 1 98 ? -16.212 -13.169 7.273 1.00 76.88 98 ALA A N 1
ATOM 785 C CA . ALA A 1 98 ? -15.804 -12.154 8.228 1.00 76.88 98 ALA A CA 1
ATOM 786 C C . ALA A 1 98 ? -16.970 -11.175 8.428 1.00 76.88 98 ALA A C 1
ATOM 788 O O . ALA A 1 98 ? -17.481 -10.592 7.470 1.00 76.88 98 ALA A O 1
ATOM 789 N N . SER A 1 99 ? -17.396 -10.998 9.675 1.00 77.06 99 SER A N 1
ATOM 790 C CA . SER A 1 99 ? -18.482 -10.090 10.040 1.00 77.06 99 SER A CA 1
ATOM 791 C C . SER A 1 99 ? -18.088 -9.240 11.244 1.00 77.06 99 SER A C 1
ATOM 793 O O . SER A 1 99 ? -17.129 -9.543 11.955 1.00 77.06 99 SER A O 1
ATOM 795 N N . PHE A 1 100 ? -18.846 -8.172 11.471 1.00 81.75 100 PHE A N 1
ATOM 796 C CA . PHE A 1 100 ? -18.756 -7.355 12.673 1.00 81.75 100 PHE A CA 1
ATOM 797 C C . PHE A 1 100 ? -19.871 -7.769 13.632 1.00 81.75 100 PHE A C 1
ATOM 799 O O . PHE A 1 100 ? -21.020 -7.935 13.216 1.00 81.75 100 PHE A O 1
ATOM 806 N N . VAL A 1 101 ? -19.548 -7.916 14.914 1.00 77.50 101 VAL A N 1
ATOM 807 C CA . VAL A 1 101 ? -20.537 -8.153 15.974 1.00 77.50 101 VAL A CA 1
ATOM 808 C C . VAL A 1 101 ? -20.621 -6.931 16.884 1.00 77.50 101 VAL A C 1
ATOM 810 O O . VAL A 1 101 ? -19.743 -6.074 16.871 1.00 77.50 101 VAL A O 1
ATOM 813 N N . SER A 1 102 ? -21.673 -6.822 17.694 1.00 73.31 102 SER A N 1
ATOM 814 C CA . SER A 1 102 ? -21.858 -5.676 18.601 1.00 73.31 102 SER A CA 1
ATOM 815 C C . SER A 1 102 ? -20.667 -5.460 19.543 1.00 73.31 102 SER A C 1
ATOM 817 O O . SER A 1 102 ? -20.271 -4.323 19.795 1.00 73.31 102 SER A O 1
ATOM 819 N N . ASN A 1 103 ? -20.046 -6.546 20.010 1.00 77.62 103 ASN A N 1
ATOM 820 C CA . ASN A 1 103 ? -18.880 -6.470 20.887 1.00 77.62 103 ASN A CA 1
ATOM 821 C C . ASN A 1 103 ? -17.604 -6.000 20.164 1.00 77.62 103 ASN A C 1
ATOM 823 O O . ASN A 1 103 ? -16.672 -5.553 20.819 1.00 77.62 103 ASN A O 1
ATOM 827 N N . THR A 1 104 ? -17.561 -6.041 18.826 1.00 78.56 104 THR A N 1
ATOM 828 C CA . THR A 1 104 ? -16.402 -5.587 18.042 1.00 78.56 104 THR A CA 1
ATOM 829 C C . THR A 1 104 ? -16.087 -4.108 18.277 1.00 78.56 104 THR A C 1
ATOM 831 O O . THR A 1 104 ? -14.926 -3.714 18.265 1.00 78.56 104 THR A O 1
ATOM 834 N N . PHE A 1 105 ? -17.114 -3.288 18.513 1.00 83.62 105 PHE A N 1
ATOM 835 C CA . PHE A 1 105 ? -16.964 -1.847 18.737 1.00 83.62 105 PHE A CA 1
ATOM 836 C C . PHE A 1 105 ? -17.005 -1.460 20.219 1.00 83.62 105 PHE A C 1
ATOM 838 O O . PHE A 1 105 ? -16.929 -0.280 20.553 1.00 83.62 105 PHE A O 1
ATOM 845 N N . THR A 1 106 ? -17.125 -2.436 21.121 1.00 86.44 106 THR A N 1
ATOM 846 C CA . THR A 1 106 ? -17.159 -2.171 22.559 1.00 86.44 106 THR A CA 1
ATOM 847 C C . THR A 1 106 ? -15.734 -2.046 23.081 1.00 86.44 106 THR A C 1
ATOM 849 O O . THR A 1 106 ? -14.962 -3.000 23.037 1.00 86.44 106 THR A O 1
ATOM 852 N N . LEU A 1 107 ? -15.379 -0.866 23.593 1.00 90.00 107 LEU A N 1
ATOM 853 C CA . LEU A 1 107 ? -14.059 -0.660 24.181 1.00 90.00 107 LEU A CA 1
ATOM 854 C C . LEU A 1 107 ? -13.879 -1.500 25.458 1.00 90.00 107 LEU A C 1
ATOM 856 O O . LEU A 1 107 ? -14.754 -1.465 26.334 1.00 90.00 107 LEU A O 1
ATOM 860 N N . PRO A 1 108 ? -12.738 -2.191 25.622 1.00 91.75 108 PRO A N 1
ATOM 861 C CA . PRO A 1 108 ? -12.390 -2.821 26.887 1.00 91.75 108 PRO A CA 1
ATOM 862 C C . PRO A 1 108 ? -12.079 -1.757 27.950 1.00 91.75 108 PRO A C 1
ATOM 864 O O . PRO A 1 108 ? -11.655 -0.642 27.636 1.00 91.75 108 PRO A O 1
ATOM 867 N N . GLU A 1 109 ? -12.287 -2.095 29.225 1.00 93.25 109 GLU A N 1
ATOM 868 C CA . GLU A 1 109 ? -12.260 -1.102 30.309 1.00 93.25 109 GLU A CA 1
ATOM 869 C C . GLU A 1 109 ? -10.896 -0.413 30.457 1.00 93.25 109 GLU A C 1
ATOM 871 O O . GLU A 1 109 ? -10.842 0.805 30.595 1.00 93.25 109 GLU A O 1
ATOM 876 N N . PHE A 1 110 ? -9.795 -1.151 30.289 1.00 94.31 110 PHE A N 1
ATOM 877 C CA . PHE A 1 110 ? -8.449 -0.575 30.357 1.00 94.31 110 PHE A CA 1
ATOM 878 C C . PHE A 1 110 ? -8.199 0.492 29.271 1.00 94.31 110 PHE A C 1
ATOM 880 O O . PHE A 1 110 ? -7.538 1.495 29.537 1.00 94.31 110 PHE A O 1
ATOM 887 N N . ILE A 1 111 ? -8.762 0.331 28.062 1.00 94.00 111 ILE A N 1
ATOM 888 C CA . ILE A 1 111 ? -8.671 1.353 27.005 1.00 94.00 111 ILE A CA 1
ATOM 889 C C . ILE A 1 111 ? -9.555 2.552 27.347 1.00 94.00 111 ILE A C 1
ATOM 891 O O . ILE A 1 111 ? -9.160 3.684 27.080 1.00 94.00 111 ILE A O 1
ATOM 895 N N . LYS A 1 112 ? -10.725 2.351 27.969 1.00 93.88 112 LYS A N 1
ATOM 896 C CA . LYS A 1 112 ? -11.568 3.473 28.422 1.00 93.88 112 LYS A CA 1
ATOM 897 C C . LYS A 1 112 ? -10.878 4.310 29.495 1.00 93.88 112 LYS A C 1
ATOM 899 O O . LYS A 1 112 ? -10.991 5.535 29.466 1.00 93.88 112 LYS A O 1
ATOM 904 N N . GLU A 1 113 ? -10.184 3.670 30.431 1.00 94.75 113 GLU A N 1
ATOM 905 C CA . GLU A 1 113 ? -9.402 4.355 31.464 1.00 94.75 113 GLU A CA 1
ATOM 906 C C . GLU A 1 113 ? -8.252 5.146 30.839 1.00 94.75 113 GLU A C 1
ATOM 908 O O . GLU A 1 113 ? -8.170 6.361 31.036 1.00 94.75 113 GLU A O 1
ATOM 913 N N . LYS A 1 114 ? -7.446 4.506 29.982 1.00 95.12 114 LYS A N 1
ATOM 914 C CA . LYS A 1 114 ? -6.364 5.186 29.258 1.00 95.12 114 LYS A CA 1
ATOM 915 C C . LYS A 1 114 ? -6.870 6.316 28.364 1.00 95.12 114 LYS A C 1
ATOM 917 O O . LYS A 1 114 ? -6.243 7.366 28.320 1.00 95.12 114 LYS A O 1
ATOM 922 N N . LYS A 1 115 ? -8.012 6.151 27.687 1.00 94.12 115 LYS A N 1
ATOM 923 C CA . LYS A 1 115 ? -8.662 7.218 26.907 1.00 94.12 115 LYS A CA 1
ATOM 924 C C . LYS A 1 115 ? -8.911 8.448 27.781 1.00 94.12 115 LYS A C 1
ATOM 926 O O . LYS A 1 115 ? -8.560 9.546 27.371 1.00 94.12 115 LYS A O 1
ATOM 931 N N . LYS A 1 116 ? -9.483 8.275 28.978 1.00 93.06 116 LYS A N 1
ATOM 932 C CA . LYS A 1 116 ? -9.777 9.389 29.899 1.00 93.06 116 LYS A CA 1
ATOM 933 C C . LYS A 1 116 ? -8.518 10.083 30.419 1.00 93.06 116 LYS A C 1
ATOM 935 O O . LYS A 1 116 ? -8.548 11.287 30.635 1.00 93.06 116 LYS A O 1
ATOM 940 N N . GLU A 1 117 ? -7.445 9.332 30.645 1.00 93.06 117 GLU A N 1
ATOM 941 C CA . GLU A 1 117 ? -6.183 9.868 31.164 1.00 93.06 117 GLU A CA 1
ATOM 942 C C . GLU A 1 117 ? -5.334 10.535 30.072 1.00 93.06 117 GLU A C 1
ATOM 944 O O . GLU A 1 117 ? -4.726 11.580 30.296 1.00 93.06 117 GLU A O 1
ATOM 949 N N . GLN A 1 118 ? -5.278 9.928 28.886 1.00 91.69 118 GLN A N 1
ATOM 950 C CA . GLN A 1 118 ? -4.305 10.276 27.853 1.00 91.69 118 GLN A CA 1
ATOM 951 C C . GLN A 1 118 ? -4.871 11.155 26.741 1.00 91.69 118 GLN A C 1
ATOM 953 O O . GLN A 1 118 ? -4.074 11.812 26.069 1.00 91.69 118 GLN A O 1
ATOM 958 N N . LEU A 1 119 ? -6.190 11.164 26.517 1.00 92.50 119 LEU A N 1
ATOM 959 C CA . LEU A 1 119 ? -6.838 11.948 25.465 1.00 92.50 119 LEU A CA 1
ATOM 960 C C . LEU A 1 119 ? -7.678 13.064 26.085 1.00 92.50 119 LEU A C 1
ATOM 962 O O . LEU A 1 119 ? -8.824 12.857 26.484 1.00 92.50 119 LEU A O 1
ATOM 966 N N . THR A 1 120 ? -7.102 14.261 26.128 1.00 90.19 120 THR A N 1
ATOM 967 C CA . THR A 1 120 ? -7.757 15.484 26.599 1.00 90.19 120 THR A CA 1
ATOM 968 C C . THR A 1 120 ? -7.841 16.516 25.469 1.00 90.19 120 THR A C 1
ATOM 970 O O . THR A 1 120 ? -7.063 16.480 24.513 1.00 90.19 120 THR A O 1
ATOM 973 N N . SER A 1 121 ? -8.835 17.407 25.524 1.00 84.88 121 SER A N 1
ATOM 974 C CA . SER A 1 121 ? -9.130 18.367 24.445 1.00 84.88 121 SER A CA 1
ATOM 975 C C . SER A 1 121 ? -8.140 19.535 24.361 1.00 84.88 121 SER A C 1
ATOM 977 O O . SER A 1 121 ? -8.149 20.276 23.386 1.00 84.88 121 SER A O 1
ATOM 979 N N . ASP A 1 122 ? -7.293 19.716 25.370 1.00 88.25 122 ASP A N 1
ATOM 980 C CA . ASP A 1 122 ? -6.231 20.725 25.427 1.00 88.25 122 ASP A CA 1
ATOM 981 C C . ASP A 1 122 ? -4.926 20.274 24.749 1.00 88.25 122 ASP A C 1
ATOM 983 O O . ASP A 1 122 ? -4.016 21.084 24.562 1.00 88.25 122 ASP A O 1
ATOM 987 N N . LEU A 1 123 ? -4.826 18.999 24.358 1.00 88.31 123 LEU A N 1
ATOM 988 C CA . LEU A 1 123 ? -3.661 18.484 23.645 1.00 88.31 123 LEU A CA 1
ATOM 989 C C . LEU A 1 123 ? -3.528 19.121 22.263 1.00 88.31 123 LEU A C 1
ATOM 991 O O . LEU A 1 123 ? -4.509 19.350 21.551 1.00 88.31 123 LEU A O 1
ATOM 995 N N . SER A 1 124 ? -2.277 19.317 21.843 1.00 89.00 124 SER A N 1
ATOM 996 C CA . SER A 1 124 ? -1.999 19.674 20.454 1.00 89.00 124 SER A CA 1
ATOM 997 C C . SER A 1 124 ? -2.506 18.569 19.508 1.00 89.00 124 SER A C 1
ATOM 999 O O . SER A 1 124 ? -2.454 17.387 19.868 1.00 89.00 124 SER A O 1
ATOM 1001 N N . PRO A 1 125 ? -2.960 18.903 18.284 1.00 86.88 125 PRO A N 1
ATOM 1002 C CA . PRO A 1 125 ? -3.435 17.903 17.325 1.00 86.88 125 PRO A CA 1
ATOM 1003 C C . PRO A 1 125 ? -2.420 16.782 17.047 1.00 86.88 125 PRO A C 1
ATOM 1005 O O . PRO A 1 125 ? -2.796 15.620 16.908 1.00 86.88 125 PRO A O 1
ATOM 1008 N N . GLU A 1 126 ? -1.130 17.121 17.003 1.00 87.06 126 GLU A N 1
ATOM 1009 C CA . GLU A 1 126 ? -0.026 16.185 16.755 1.00 87.06 126 GLU A CA 1
ATOM 1010 C C . GLU A 1 126 ? 0.174 15.212 17.922 1.00 87.06 126 GLU A C 1
ATOM 1012 O O . GLU A 1 126 ? 0.320 14.000 17.726 1.00 87.06 126 GLU A O 1
ATOM 1017 N N . GLU A 1 127 ? 0.139 15.727 19.151 1.00 90.06 127 GLU A N 1
ATOM 1018 C CA . GLU A 1 127 ? 0.270 14.913 20.355 1.00 90.06 127 GLU A CA 1
ATOM 1019 C C . GLU A 1 127 ? -0.958 14.023 20.560 1.00 90.06 127 GLU A C 1
ATOM 1021 O O . GLU A 1 127 ? 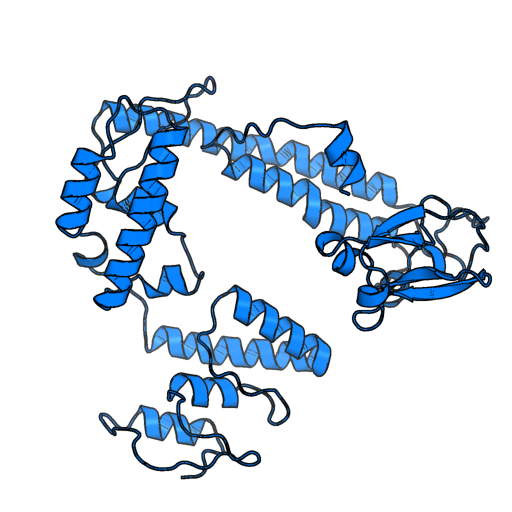-0.812 12.826 20.819 1.00 90.06 127 GLU A O 1
ATOM 1026 N N . PHE A 1 128 ? -2.161 14.569 20.361 1.00 91.69 128 PHE A N 1
ATOM 1027 C CA . PHE A 1 128 ? -3.406 13.806 20.411 1.00 91.69 128 PHE A CA 1
ATOM 1028 C C . PHE A 1 128 ? -3.378 12.648 19.412 1.00 91.69 128 PHE A C 1
ATOM 1030 O O . PHE A 1 128 ? -3.666 11.506 19.770 1.00 91.69 128 PHE A O 1
ATOM 1037 N N . HIS A 1 129 ? -2.988 12.928 18.166 1.00 89.81 129 HIS A N 1
ATOM 1038 C CA . HIS A 1 129 ? -2.868 11.916 17.123 1.00 89.81 129 HIS A CA 1
ATOM 1039 C C . HIS A 1 129 ? -1.866 10.821 17.506 1.00 89.81 129 HIS A C 1
ATOM 1041 O O . HIS A 1 129 ? -2.176 9.635 17.399 1.00 89.81 129 HIS A O 1
ATOM 1047 N N . SER A 1 130 ? -0.691 11.206 18.005 1.00 91.19 130 SER A N 1
ATOM 1048 C CA . SER A 1 130 ? 0.354 10.261 18.408 1.00 91.19 130 SER A CA 1
ATOM 1049 C C . SER A 1 130 ? -0.121 9.326 19.526 1.00 91.19 130 SER A C 1
ATOM 1051 O O . SER A 1 130 ? 0.067 8.112 19.439 1.00 91.19 130 SER A O 1
ATOM 1053 N N . ARG A 1 131 ? -0.801 9.866 20.545 1.00 93.75 131 ARG A N 1
ATOM 1054 C CA . ARG A 1 131 ? -1.383 9.072 21.642 1.00 93.75 131 ARG A CA 1
ATOM 1055 C C . ARG A 1 131 ? -2.523 8.174 21.158 1.00 93.75 131 ARG A C 1
ATOM 1057 O O . ARG A 1 131 ? -2.595 7.011 21.549 1.00 93.75 131 ARG A O 1
ATOM 1064 N N . LEU A 1 132 ? -3.372 8.673 20.259 1.00 93.00 132 LEU A N 1
ATOM 1065 C CA . LEU A 1 132 ? -4.465 7.899 19.668 1.00 93.00 132 LEU A CA 1
ATOM 1066 C C . LEU A 1 132 ? -3.945 6.682 18.892 1.00 93.00 132 LEU A C 1
ATOM 1068 O O . LEU A 1 132 ? -4.516 5.602 19.011 1.00 93.00 132 LEU A O 1
ATOM 1072 N N . VAL A 1 133 ? -2.849 6.828 18.140 1.00 91.94 133 VAL A N 1
ATOM 1073 C CA . VAL A 1 133 ? -2.210 5.714 17.419 1.00 91.94 133 VAL A CA 1
ATOM 1074 C C . VAL A 1 133 ? -1.685 4.647 18.383 1.00 91.94 133 VAL A C 1
ATOM 1076 O O . VAL A 1 133 ? -1.820 3.458 18.098 1.00 91.94 133 VAL A O 1
ATOM 1079 N N . ILE A 1 134 ? -1.118 5.038 19.528 1.00 94.25 134 ILE A N 1
ATOM 1080 C CA . ILE A 1 134 ? -0.664 4.083 20.552 1.00 94.25 134 ILE A CA 1
ATOM 1081 C C . ILE A 1 134 ? -1.854 3.269 21.071 1.00 94.25 134 ILE A C 1
ATOM 1083 O O . ILE A 1 134 ? -1.831 2.042 20.989 1.00 94.25 134 ILE A O 1
ATOM 1087 N N . LEU A 1 135 ? -2.929 3.938 21.502 1.00 94.38 135 LEU A N 1
ATOM 1088 C CA . LEU A 1 135 ? -4.139 3.265 21.995 1.00 94.38 135 LEU A CA 1
ATOM 1089 C C . LEU A 1 135 ? -4.814 2.401 20.923 1.00 94.38 135 LEU A C 1
ATOM 1091 O O . LEU A 1 135 ? -5.375 1.354 21.236 1.00 94.38 135 LEU A O 1
ATOM 1095 N N . ALA A 1 136 ? -4.749 2.815 19.657 1.00 92.81 136 ALA A N 1
ATOM 1096 C CA . ALA A 1 136 ? -5.270 2.039 18.541 1.00 92.81 136 ALA A CA 1
ATOM 1097 C C . ALA A 1 136 ? -4.553 0.692 18.387 1.00 92.81 136 ALA A C 1
ATOM 1099 O O . ALA A 1 136 ? -5.207 -0.326 18.170 1.00 92.81 136 ALA A O 1
ATOM 1100 N N . ASN A 1 137 ? -3.222 0.676 18.507 1.00 93.00 137 ASN A N 1
ATOM 1101 C CA . ASN A 1 137 ? -2.447 -0.562 18.423 1.00 93.00 137 ASN A CA 1
ATOM 1102 C C . ASN A 1 137 ? -2.705 -1.467 19.634 1.00 93.00 137 ASN A C 1
ATOM 1104 O O . ASN A 1 137 ? -2.940 -2.655 19.444 1.00 93.00 137 ASN A O 1
ATOM 1108 N N . GLU A 1 138 ? -2.771 -0.907 20.846 1.00 93.69 138 GLU A N 1
ATOM 1109 C CA . GLU A 1 138 ? -3.129 -1.675 22.049 1.00 93.69 138 GLU A CA 1
ATOM 1110 C C . GLU A 1 138 ? -4.534 -2.297 21.946 1.00 93.69 138 GLU A C 1
ATOM 1112 O O . GLU A 1 138 ? -4.753 -3.436 22.360 1.00 93.69 138 GLU A O 1
ATOM 1117 N N . LEU A 1 139 ? -5.501 -1.572 21.368 1.00 91.38 139 LEU A N 1
ATOM 1118 C CA . LEU A 1 139 ? -6.832 -2.116 21.105 1.00 91.38 139 LEU A CA 1
ATOM 1119 C C . LEU A 1 139 ? -6.764 -3.285 20.115 1.00 91.38 139 LEU A C 1
ATOM 1121 O O . LEU A 1 139 ? -7.406 -4.305 20.346 1.00 91.38 139 LEU A O 1
ATOM 1125 N N . LEU A 1 140 ? -6.002 -3.157 19.025 1.00 89.62 140 LEU A N 1
ATOM 1126 C CA . LEU A 1 140 ? -5.849 -4.235 18.045 1.00 89.62 140 LEU A CA 1
ATOM 1127 C C . LEU A 1 140 ? -5.205 -5.489 18.654 1.00 89.62 140 LEU A C 1
ATOM 1129 O O . LEU A 1 140 ? -5.682 -6.587 18.381 1.00 89.62 140 LEU A O 1
ATOM 1133 N N . GLU A 1 141 ? -4.184 -5.332 19.499 1.00 91.44 141 GLU A N 1
ATOM 1134 C CA . GLU A 1 141 ? -3.561 -6.441 20.238 1.00 91.44 141 GLU A CA 1
ATOM 1135 C C . GLU A 1 141 ? -4.580 -7.148 21.142 1.00 91.44 141 GLU A C 1
ATOM 1137 O O . GLU A 1 141 ? -4.707 -8.371 21.105 1.00 91.44 141 GLU A O 1
ATOM 1142 N N . TYR A 1 142 ? -5.400 -6.391 21.874 1.00 91.06 142 TYR A N 1
ATOM 1143 C CA . TYR A 1 142 ? -6.469 -6.968 22.691 1.00 91.06 142 TYR A CA 1
ATOM 1144 C C . TYR A 1 142 ? -7.506 -7.739 21.859 1.00 91.06 142 TYR A C 1
ATOM 1146 O O . TYR A 1 142 ? -7.934 -8.828 22.255 1.00 91.06 142 TYR A O 1
ATOM 1154 N N . LEU A 1 143 ? -7.927 -7.192 20.712 1.00 88.31 143 LEU A N 1
ATOM 1155 C CA . LEU A 1 143 ? -8.884 -7.865 19.828 1.00 88.31 143 LEU A CA 1
ATOM 1156 C C . LEU A 1 143 ? -8.314 -9.184 19.280 1.00 88.31 143 LEU A C 1
ATOM 1158 O O . LEU A 1 143 ? -9.069 -10.149 19.141 1.00 88.31 143 LEU A O 1
ATOM 1162 N N . GLU A 1 144 ? -7.005 -9.238 19.014 1.00 87.81 144 GLU A N 1
ATOM 1163 C CA . GLU A 1 144 ? -6.296 -10.460 18.620 1.00 87.81 144 GLU A CA 1
ATOM 1164 C C . GLU A 1 144 ? -6.317 -11.515 19.724 1.00 87.81 144 GLU A C 1
ATOM 1166 O O . GLU A 1 144 ? -6.762 -12.641 19.498 1.00 87.81 144 GLU A O 1
ATOM 1171 N N . GLU A 1 145 ? -5.861 -11.150 20.923 1.00 89.62 145 GLU A N 1
ATOM 1172 C CA . GLU A 1 145 ? -5.733 -12.072 22.058 1.00 89.62 145 GLU A CA 1
ATOM 1173 C C . GLU A 1 145 ? -7.076 -12.687 22.465 1.00 89.62 145 GLU A C 1
ATOM 1175 O O . GLU A 1 145 ? -7.136 -13.832 22.913 1.00 89.62 145 GLU A O 1
ATOM 1180 N N . ASN A 1 146 ? -8.164 -11.937 22.278 1.00 86.81 146 ASN A N 1
ATOM 1181 C CA . ASN A 1 146 ? -9.517 -12.355 22.637 1.00 86.81 146 ASN A CA 1
ATOM 1182 C C . ASN A 1 146 ? -10.309 -12.924 21.450 1.00 86.81 146 ASN A C 1
ATOM 1184 O O . ASN A 1 146 ? -11.494 -13.224 21.605 1.00 86.81 146 ASN A O 1
ATOM 1188 N N . ASN A 1 147 ? -9.676 -13.080 20.281 1.00 82.19 147 ASN A N 1
ATOM 1189 C CA . ASN A 1 147 ? -10.286 -13.618 19.064 1.00 82.19 147 ASN A CA 1
ATOM 1190 C C . ASN A 1 147 ? -11.617 -12.922 18.705 1.00 82.19 147 ASN A C 1
ATOM 1192 O O . ASN A 1 147 ? -12.627 -13.565 18.399 1.00 82.19 147 ASN A O 1
ATOM 1196 N N . ILE A 1 148 ? -11.643 -11.588 18.804 1.00 83.62 148 ILE A N 1
ATOM 1197 C CA . ILE A 1 148 ? -12.847 -10.791 18.556 1.00 83.62 148 ILE A CA 1
ATOM 1198 C C . ILE A 1 148 ? -13.020 -10.577 17.049 1.00 83.62 148 ILE A C 1
ATOM 1200 O O . ILE A 1 148 ? -12.115 -10.123 16.344 1.00 83.62 148 ILE A O 1
ATOM 1204 N N . ALA A 1 149 ? -14.226 -10.868 16.555 1.00 78.38 149 ALA A N 1
ATOM 1205 C CA . ALA A 1 149 ? -14.562 -10.733 15.142 1.00 78.38 149 ALA A CA 1
ATOM 1206 C C . ALA A 1 149 ? -14.288 -9.310 14.620 1.00 78.38 149 ALA A C 1
ATOM 1208 O O . ALA A 1 149 ? -14.593 -8.319 15.285 1.00 78.38 149 ALA A O 1
ATOM 1209 N N . GLY A 1 150 ? -13.733 -9.219 13.411 1.00 76.88 150 GLY A N 1
ATOM 1210 C CA . GLY A 1 150 ? -13.358 -7.964 12.754 1.00 76.88 150 GLY A CA 1
ATOM 1211 C C . GLY A 1 150 ? -11.861 -7.646 12.814 1.00 76.88 150 GLY A C 1
ATOM 1212 O O . GLY A 1 150 ? -11.369 -6.977 11.904 1.00 76.88 150 GLY A O 1
ATOM 1213 N N . TYR A 1 151 ? -11.119 -8.186 13.789 1.00 83.00 151 TYR A N 1
ATOM 1214 C CA . TYR A 1 151 ? -9.661 -8.013 13.866 1.00 83.00 151 TYR A CA 1
ATOM 1215 C C . TYR A 1 151 ? -8.937 -8.540 12.614 1.00 83.00 151 TYR A C 1
ATOM 1217 O O . TYR A 1 151 ? -8.088 -7.850 12.041 1.00 83.00 151 TYR A O 1
ATOM 1225 N N . ASP A 1 152 ? -9.347 -9.707 12.106 1.00 83.06 152 ASP A N 1
ATOM 1226 C CA . ASP A 1 152 ? -8.754 -10.330 10.914 1.00 83.06 152 ASP A CA 1
ATOM 1227 C C . ASP A 1 152 ? -8.856 -9.454 9.655 1.00 83.06 152 ASP A C 1
ATOM 1229 O O . ASP A 1 152 ? -7.983 -9.493 8.784 1.00 83.06 152 ASP A O 1
ATOM 1233 N N . ILE A 1 153 ? -9.892 -8.613 9.551 1.00 85.81 153 ILE A N 1
ATOM 1234 C CA . ILE A 1 153 ? -10.089 -7.698 8.413 1.00 85.81 153 ILE A CA 1
ATOM 1235 C C . ILE A 1 153 ? -8.992 -6.626 8.390 1.00 85.81 153 ILE A C 1
ATOM 1237 O O . ILE A 1 153 ? -8.484 -6.274 7.320 1.00 85.81 153 ILE A O 1
ATOM 1241 N N . VAL A 1 154 ? -8.600 -6.141 9.571 1.00 85.75 154 VAL A N 1
ATOM 1242 C CA . VAL A 1 154 ? -7.543 -5.136 9.733 1.00 85.75 154 VAL A CA 1
ATOM 1243 C C . VAL A 1 154 ? -6.180 -5.776 9.556 1.00 85.75 154 VAL A C 1
ATOM 1245 O O . VAL A 1 154 ? -5.379 -5.297 8.753 1.00 85.75 154 VAL A O 1
ATOM 1248 N N . LYS A 1 155 ? -5.930 -6.891 10.254 1.00 85.62 155 LYS A N 1
ATOM 1249 C CA . LYS A 1 155 ? -4.637 -7.584 10.224 1.00 85.62 155 LYS A CA 1
ATOM 1250 C C . LYS A 1 155 ? -4.285 -8.086 8.825 1.00 85.62 155 LYS A C 1
ATOM 1252 O O . LYS A 1 155 ? -3.139 -7.972 8.394 1.00 85.62 155 LYS A O 1
ATOM 1257 N N . SER A 1 156 ? -5.269 -8.596 8.083 1.00 87.00 156 SER A N 1
ATOM 1258 C CA . SER A 1 156 ? -5.074 -9.020 6.688 1.00 87.00 156 SER A CA 1
ATOM 1259 C C . SER A 1 156 ? -4.734 -7.857 5.747 1.00 87.00 156 SER A C 1
ATOM 1261 O O . SER A 1 156 ? -4.223 -8.080 4.646 1.00 87.00 156 SER A O 1
ATOM 1263 N N . GLY A 1 157 ? -5.000 -6.611 6.152 1.00 87.94 157 GLY A N 1
ATOM 1264 C CA . GLY A 1 157 ? -4.874 -5.431 5.302 1.00 87.94 157 GLY A CA 1
ATOM 1265 C C . GLY A 1 157 ? -5.930 -5.376 4.196 1.00 87.94 157 GLY A C 1
ATOM 1266 O O . GLY A 1 157 ? -5.751 -4.636 3.222 1.00 87.94 157 GLY A O 1
ATOM 1267 N N . ALA A 1 158 ? -7.008 -6.161 4.317 1.00 86.25 158 ALA A N 1
ATOM 1268 C CA . ALA A 1 158 ? -8.119 -6.152 3.376 1.00 86.25 158 ALA A CA 1
ATOM 1269 C C . ALA A 1 158 ? -8.830 -4.795 3.396 1.00 86.25 158 ALA A C 1
ATOM 1271 O O . ALA A 1 158 ? -9.042 -4.189 2.339 1.00 86.25 158 ALA A O 1
ATOM 1272 N N . LYS A 1 159 ? -9.158 -4.290 4.593 1.00 85.62 159 LYS A N 1
ATOM 1273 C CA . LYS A 1 159 ? -9.779 -2.975 4.760 1.00 85.62 159 LYS A CA 1
ATOM 1274 C C . LYS A 1 159 ? -9.523 -2.383 6.145 1.00 85.62 159 LYS A C 1
ATOM 1276 O O . LYS A 1 159 ? -9.655 -3.064 7.153 1.00 85.62 159 LYS A O 1
ATOM 1281 N N . GLY A 1 160 ? -9.266 -1.078 6.166 1.00 83.56 160 GLY A N 1
ATOM 1282 C CA . GLY A 1 160 ? -9.031 -0.323 7.390 1.00 83.56 160 GLY A CA 1
ATOM 1283 C C . GLY A 1 160 ? -7.592 -0.424 7.895 1.00 83.56 160 GLY A C 1
ATOM 1284 O O . GLY A 1 160 ? -6.812 -1.275 7.468 1.00 83.56 160 GLY A O 1
ATOM 1285 N N . ASN A 1 161 ? -7.241 0.478 8.800 1.00 86.31 161 ASN A N 1
ATOM 1286 C CA . ASN A 1 161 ? -5.988 0.489 9.547 1.00 86.31 161 ASN A CA 1
ATOM 1287 C C . ASN A 1 161 ? -6.280 0.757 11.039 1.00 86.31 161 ASN A C 1
ATOM 1289 O O . ASN A 1 161 ? -7.431 0.978 11.415 1.00 86.31 161 ASN A O 1
ATOM 1293 N N . ALA A 1 162 ? -5.248 0.742 11.888 1.00 88.69 162 ALA A N 1
ATOM 1294 C CA . ALA A 1 162 ? -5.399 0.985 13.324 1.00 88.69 162 ALA A CA 1
ATOM 1295 C C . ALA A 1 162 ? -6.079 2.329 13.633 1.00 88.69 162 ALA A C 1
ATOM 1297 O O . ALA A 1 162 ? -6.995 2.388 14.448 1.00 88.69 162 ALA A O 1
ATOM 1298 N N . LEU A 1 163 ? -5.690 3.398 12.935 1.00 89.00 163 LEU A N 1
ATOM 1299 C CA . LEU A 1 163 ? -6.263 4.726 13.131 1.00 89.00 163 LEU A CA 1
ATOM 1300 C C . LEU A 1 163 ? -7.746 4.775 12.737 1.00 89.00 163 LEU A C 1
ATOM 1302 O O . LEU A 1 163 ? -8.541 5.372 13.456 1.00 89.00 163 LEU A O 1
ATOM 1306 N N . ASP A 1 164 ? -8.133 4.119 11.640 1.00 89.12 164 ASP A N 1
ATOM 1307 C CA . ASP A 1 164 ? -9.538 4.038 11.218 1.00 89.12 164 ASP A CA 1
ATOM 1308 C C . ASP A 1 164 ? -10.405 3.399 12.316 1.00 89.12 164 ASP A C 1
ATOM 1310 O O . ASP A 1 164 ? -11.522 3.846 12.578 1.00 89.12 164 ASP A O 1
ATOM 1314 N N . TRP A 1 165 ? -9.873 2.379 12.995 1.00 87.19 165 TRP A N 1
ATOM 1315 C CA . TRP A 1 165 ? -10.526 1.750 14.143 1.00 87.19 165 TRP A CA 1
ATOM 1316 C C . TRP A 1 165 ? -10.563 2.652 15.365 1.00 87.19 165 TRP A C 1
ATOM 1318 O O . TRP A 1 165 ? -11.614 2.773 15.988 1.00 87.19 165 TRP A O 1
ATOM 1328 N N . ALA A 1 166 ? -9.466 3.345 15.664 1.00 90.88 166 ALA A N 1
ATOM 1329 C CA . ALA A 1 166 ? -9.429 4.345 16.724 1.00 90.88 166 ALA A CA 1
ATOM 1330 C C . ALA A 1 166 ? -10.493 5.434 16.521 1.00 90.88 166 ALA A C 1
ATOM 1332 O O . ALA A 1 166 ? -11.167 5.806 17.474 1.00 90.88 166 ALA A O 1
ATOM 1333 N N . VAL A 1 167 ? -10.703 5.906 15.291 1.00 91.75 167 VAL A N 1
ATOM 1334 C CA . VAL A 1 167 ? -11.750 6.893 14.983 1.00 91.75 167 VAL A CA 1
ATOM 1335 C C . VAL A 1 167 ? -13.155 6.335 15.229 1.00 91.75 167 VAL A C 1
ATOM 1337 O O . VAL A 1 167 ? -14.039 7.049 15.715 1.00 91.75 167 VAL A O 1
ATOM 1340 N N . LEU A 1 168 ? -13.368 5.057 14.915 1.00 90.44 168 LEU A N 1
ATOM 1341 C CA . LEU A 1 168 ? -14.649 4.389 15.126 1.00 90.44 168 LEU A CA 1
ATOM 1342 C C . LEU A 1 168 ? -14.954 4.156 16.608 1.00 90.44 168 LEU A C 1
ATOM 1344 O O . LEU A 1 168 ? -16.099 4.369 17.004 1.00 90.44 168 LEU A O 1
ATOM 1348 N N . THR A 1 169 ? -13.968 3.740 17.407 1.00 90.94 169 THR A N 1
ATOM 1349 C CA . THR A 1 169 ? -14.199 3.227 18.770 1.00 90.94 169 THR A CA 1
ATOM 1350 C C . THR A 1 169 ? -13.571 4.061 19.884 1.00 90.94 169 THR A C 1
ATOM 1352 O O . THR A 1 169 ? -14.154 4.140 20.957 1.00 90.94 169 THR A O 1
ATOM 1355 N N . ILE A 1 170 ? -12.414 4.694 19.665 1.00 94.00 170 ILE A N 1
ATOM 1356 C CA . ILE A 1 170 ? -11.648 5.416 20.696 1.00 94.00 170 ILE A CA 1
ATOM 1357 C C . ILE A 1 170 ? -11.954 6.914 20.671 1.00 94.00 170 ILE A C 1
ATOM 1359 O O . ILE A 1 170 ? -12.546 7.411 21.622 1.00 94.00 170 ILE A O 1
ATOM 1363 N N . ALA A 1 171 ? -11.568 7.644 19.625 1.00 94.12 171 ALA A N 1
ATOM 1364 C CA . ALA A 1 171 ? -11.780 9.088 19.500 1.00 94.12 171 ALA A CA 1
ATOM 1365 C C . ALA A 1 171 ? -11.572 9.552 18.052 1.00 94.12 171 ALA A C 1
ATOM 1367 O O . ALA A 1 171 ? -10.715 9.016 17.350 1.00 94.12 171 ALA A O 1
ATOM 1368 N N . LYS A 1 172 ? -12.301 10.582 17.606 1.00 91.38 172 LYS A N 1
ATOM 1369 C CA . LYS A 1 172 ? -12.152 11.134 16.245 1.00 91.38 172 LYS A CA 1
ATOM 1370 C C . LYS A 1 172 ? -10.910 12.024 16.078 1.00 91.38 172 LYS A C 1
ATOM 1372 O O . LYS A 1 172 ? -10.349 12.055 14.983 1.00 91.38 172 LYS A O 1
ATOM 1377 N N . GLY A 1 173 ? -10.478 12.723 17.130 1.00 91.56 173 GLY A N 1
ATOM 1378 C CA . GLY A 1 173 ? -9.365 13.677 17.070 1.00 91.56 173 GLY A CA 1
ATOM 1379 C C . GLY A 1 173 ? -9.742 15.024 16.448 1.00 91.56 173 GLY A C 1
ATOM 1380 O O . GLY A 1 173 ? -10.922 15.359 16.336 1.00 91.56 173 GLY A O 1
ATOM 1381 N N . SER A 1 174 ? -8.740 15.834 16.097 1.00 89.06 174 SER A N 1
ATOM 1382 C CA . SER A 1 174 ? -8.958 17.179 15.548 1.00 89.06 174 SER A CA 1
ATOM 1383 C C . SER A 1 174 ? -9.520 17.143 14.133 1.00 89.06 174 SER A C 1
ATOM 1385 O O . SER A 1 174 ? -9.075 16.365 13.287 1.00 89.06 174 SER A O 1
ATOM 1387 N N . ALA A 1 175 ? -10.465 18.040 13.872 1.00 87.88 175 ALA A N 1
ATOM 1388 C CA . ALA A 1 175 ? -11.022 18.273 12.553 1.00 87.88 175 ALA A CA 1
ATOM 1389 C C . ALA A 1 175 ? -10.361 19.496 11.912 1.00 87.88 175 ALA A C 1
ATOM 1391 O O . ALA A 1 175 ? -10.035 20.467 12.595 1.00 87.88 175 ALA A O 1
ATOM 1392 N N . MET A 1 176 ? -10.167 19.473 10.594 1.00 83.94 176 MET A N 1
ATOM 1393 C CA . MET A 1 176 ? -9.628 20.630 9.879 1.00 83.94 176 MET A CA 1
ATOM 1394 C C . MET A 1 176 ? -10.761 21.566 9.456 1.00 83.94 176 MET A C 1
ATOM 1396 O O . MET A 1 176 ? -11.675 21.161 8.730 1.00 83.94 176 MET A O 1
ATOM 1400 N N . GLY A 1 177 ? -10.687 22.821 9.889 1.00 81.06 177 GLY A N 1
ATOM 1401 C CA . GLY A 1 177 ? -11.589 23.886 9.481 1.00 81.06 177 GLY A CA 1
ATOM 1402 C C . GLY A 1 177 ? -11.439 24.250 8.003 1.00 81.06 177 GLY A C 1
ATOM 1403 O O . GLY A 1 177 ? -10.513 23.824 7.305 1.00 81.06 177 GLY A O 1
ATOM 1404 N N . ILE A 1 178 ? -12.381 25.053 7.502 1.00 79.19 178 ILE A N 1
ATOM 1405 C CA . ILE A 1 178 ? -12.397 25.505 6.099 1.00 79.19 178 ILE A CA 1
ATOM 1406 C C . ILE A 1 178 ? -11.169 26.378 5.802 1.00 79.19 178 ILE A C 1
ATOM 1408 O O . ILE A 1 178 ? -10.586 26.267 4.724 1.00 79.19 178 ILE A O 1
ATOM 1412 N N . GLU A 1 179 ? -10.739 27.175 6.782 1.00 78.88 179 GLU A N 1
ATOM 1413 C CA . GLU A 1 179 ? -9.584 28.074 6.691 1.00 78.88 179 GLU A CA 1
ATOM 1414 C C . GLU A 1 179 ? -8.241 27.343 6.895 1.00 78.88 179 GLU A C 1
ATOM 1416 O O . GLU A 1 179 ? -7.172 27.922 6.706 1.00 78.88 179 GLU A O 1
ATOM 1421 N N . GLY A 1 180 ? -8.271 26.040 7.205 1.00 76.69 180 GLY A N 1
ATOM 1422 C CA . GLY A 1 180 ? -7.076 25.214 7.405 1.00 76.69 180 GLY A CA 1
ATOM 1423 C C . GLY A 1 180 ? -6.483 25.296 8.814 1.00 76.69 180 GLY A C 1
ATOM 1424 O O . GLY A 1 180 ? -5.336 24.877 9.024 1.00 76.69 180 GLY A O 1
ATOM 1425 N N . ASP A 1 181 ? -7.245 25.839 9.755 1.00 82.44 181 ASP A N 1
ATOM 1426 C CA . ASP A 1 181 ? -7.060 25.736 11.195 1.00 82.44 181 ASP A CA 1
ATOM 1427 C C . ASP A 1 181 ? -7.479 24.345 11.702 1.00 82.44 181 ASP A C 1
ATOM 1429 O O . ASP A 1 181 ? -8.332 23.677 11.116 1.00 82.44 181 ASP A O 1
ATOM 1433 N N . ALA A 1 182 ? -6.835 23.871 12.766 1.00 85.50 182 ALA A N 1
ATOM 1434 C CA . ALA A 1 182 ? -7.217 22.626 13.423 1.00 85.50 182 ALA A CA 1
ATOM 1435 C C . ALA A 1 182 ? -8.162 22.946 14.582 1.00 85.50 182 ALA A C 1
ATOM 1437 O O . ALA A 1 182 ? -7.860 23.810 15.404 1.00 85.50 182 ALA A O 1
ATOM 1438 N N . SER A 1 183 ? -9.288 22.240 14.658 1.00 86.50 183 SER A N 1
ATOM 1439 C CA . SER A 1 183 ? -10.187 22.336 15.801 1.00 86.50 183 SER A CA 1
ATOM 1440 C C . SER A 1 183 ? -9.574 21.687 17.038 1.00 86.50 183 SER A C 1
ATOM 1442 O O . SER A 1 183 ? -8.695 20.820 16.942 1.00 86.50 183 SER A O 1
ATOM 1444 N N . GLU A 1 184 ? -10.146 22.010 18.196 1.00 86.88 184 GLU A N 1
ATOM 1445 C CA . GLU A 1 184 ? -9.978 21.187 19.392 1.00 86.88 184 GLU A CA 1
ATOM 1446 C C . GLU A 1 184 ? -10.287 19.710 19.063 1.00 86.88 184 GLU A C 1
ATOM 1448 O O . GLU A 1 184 ? -11.222 19.440 18.286 1.00 86.88 184 GLU A O 1
ATOM 1453 N N . PRO A 1 185 ? -9.492 18.755 19.579 1.00 89.38 185 PRO A N 1
ATOM 1454 C CA . PRO A 1 185 ? -9.717 17.336 19.357 1.00 89.38 185 PRO A CA 1
ATOM 1455 C C . PRO A 1 185 ? -11.081 16.866 19.870 1.00 89.38 185 PRO A C 1
ATOM 1457 O O . PRO A 1 185 ? -11.448 17.107 21.019 1.00 89.38 185 PRO A O 1
ATOM 1460 N N . ALA A 1 186 ? -11.810 16.128 19.032 1.00 91.94 186 ALA A N 1
ATOM 1461 C CA . ALA A 1 186 ? -13.013 15.419 19.450 1.00 91.94 186 ALA A CA 1
ATOM 1462 C C . ALA A 1 186 ? -12.633 14.172 20.265 1.00 91.94 186 ALA A C 1
ATOM 1464 O O . ALA A 1 186 ? -11.965 13.264 19.755 1.00 91.94 186 ALA A O 1
ATOM 1465 N N . ILE A 1 187 ? -13.075 14.138 21.524 1.00 93.19 187 ILE A N 1
ATOM 1466 C CA . ILE A 1 187 ? -12.813 13.045 22.475 1.00 93.19 187 ILE A CA 1
ATOM 1467 C C . ILE A 1 187 ? -13.758 11.876 22.215 1.00 93.19 187 ILE A C 1
ATOM 1469 O O . ILE A 1 187 ? -13.403 10.714 22.437 1.00 93.19 187 ILE A O 1
ATOM 1473 N N . ASN A 1 188 ? -14.963 12.165 21.728 1.00 93.38 188 ASN A N 1
ATOM 1474 C CA . ASN A 1 188 ? -15.906 11.124 21.366 1.00 93.38 188 ASN A CA 1
ATOM 1475 C C . ASN A 1 188 ? -15.487 10.432 20.068 1.00 93.38 188 ASN A C 1
ATOM 1477 O O . ASN A 1 188 ? -14.975 11.048 19.126 1.00 93.38 188 ASN A O 1
ATOM 1481 N N . SER A 1 189 ? -15.690 9.119 20.035 1.00 92.69 189 SER A N 1
ATOM 1482 C CA . SER A 1 189 ? -15.599 8.328 18.813 1.00 92.69 189 SER A CA 1
ATOM 1483 C C . SER A 1 189 ? -16.911 8.386 18.028 1.00 92.69 189 SER A C 1
ATOM 1485 O O . SER A 1 189 ? -17.928 8.892 18.508 1.00 92.69 189 SER A O 1
ATOM 1487 N N . ILE A 1 190 ? -16.915 7.826 16.818 1.00 91.06 190 ILE A N 1
ATOM 1488 C CA . ILE A 1 190 ? -18.158 7.674 16.046 1.00 91.06 190 ILE A CA 1
ATOM 1489 C C . ILE A 1 190 ? -19.155 6.772 16.793 1.00 91.06 190 ILE A C 1
ATOM 1491 O O . ILE A 1 190 ? -20.354 7.043 16.760 1.00 91.06 190 ILE A O 1
ATOM 1495 N N . SER A 1 191 ? -18.672 5.731 17.482 1.00 89.69 191 SER A N 1
ATOM 1496 C CA . SER A 1 191 ? -19.519 4.819 18.258 1.00 89.69 191 SER A CA 1
ATOM 1497 C C . SER A 1 191 ? -20.099 5.463 19.518 1.00 89.69 191 SER A C 1
ATOM 1499 O O . SER A 1 191 ? -21.209 5.108 19.911 1.00 89.69 191 SER A O 1
ATOM 1501 N N . ASP A 1 192 ? -19.376 6.392 20.150 1.00 90.31 192 ASP A N 1
ATOM 1502 C CA . ASP A 1 192 ? -19.876 7.133 21.320 1.00 90.31 192 ASP A CA 1
ATOM 1503 C C . ASP A 1 192 ? -20.964 8.147 20.927 1.00 90.31 192 ASP A C 1
ATOM 1505 O O . ASP A 1 192 ? -21.835 8.486 21.730 1.00 90.31 192 ASP A O 1
ATOM 1509 N N . GLY A 1 193 ? -20.919 8.614 19.676 1.00 91.50 193 GLY A N 1
ATOM 1510 C CA . GLY A 1 193 ? -21.719 9.724 19.180 1.00 91.50 193 GLY A CA 1
ATOM 1511 C C . GLY A 1 193 ? -21.075 11.074 19.499 1.00 91.50 193 GLY A C 1
ATOM 1512 O O . GLY A 1 193 ? -20.458 11.273 20.541 1.00 91.50 193 GLY A O 1
ATOM 1513 N N . PHE A 1 194 ? -21.216 12.027 18.580 1.00 94.00 194 PHE A N 1
ATOM 1514 C CA . PHE A 1 194 ? -20.628 13.356 18.735 1.00 94.00 194 PHE A CA 1
ATOM 1515 C C . PHE A 1 194 ? -21.541 14.308 19.504 1.00 94.00 194 PHE A C 1
ATOM 1517 O O . PHE A 1 194 ? -22.761 14.320 19.323 1.00 94.00 194 PHE A O 1
ATOM 1524 N N . THR A 1 195 ? -20.930 15.184 20.300 1.00 94.75 195 THR A N 1
ATOM 1525 C CA . THR A 1 195 ? -21.592 16.399 20.786 1.00 94.75 195 THR A CA 1
ATOM 1526 C C . THR A 1 195 ? -21.918 17.336 19.621 1.00 94.75 195 THR A C 1
ATOM 1528 O O . THR A 1 195 ? -21.370 17.214 18.523 1.00 94.75 195 THR A O 1
ATOM 1531 N N . LEU A 1 196 ? -22.785 18.326 19.856 1.00 94.25 196 LEU A N 1
ATOM 1532 C CA . LEU A 1 196 ? -23.149 19.303 18.826 1.00 94.25 196 LEU A CA 1
ATOM 1533 C C . LEU A 1 196 ? -21.919 20.030 18.251 1.00 94.25 196 LEU A C 1
ATOM 1535 O O . LEU A 1 196 ? -21.815 20.195 17.036 1.00 94.25 196 LEU A O 1
ATOM 1539 N N . GLN A 1 197 ? -20.968 20.414 19.110 1.00 91.31 197 GLN A N 1
ATOM 1540 C CA . GLN A 1 197 ? -19.751 21.108 18.688 1.00 91.31 197 GLN A CA 1
ATOM 1541 C C . GLN A 1 197 ? -18.822 20.193 17.882 1.00 91.31 197 GLN A C 1
ATOM 1543 O O . GLN A 1 197 ? -18.358 20.580 16.809 1.00 91.31 197 GLN A O 1
ATOM 1548 N N . GLU A 1 198 ? -18.586 18.966 18.354 1.00 92.56 198 GLU A N 1
ATOM 1549 C CA . GLU A 1 198 ? -17.779 17.977 17.630 1.00 92.56 198 GLU A CA 1
ATOM 1550 C C . GLU A 1 198 ? -18.395 17.664 16.263 1.00 92.56 198 GLU A C 1
ATOM 1552 O O . GLU A 1 198 ? -17.682 17.620 15.259 1.00 92.56 198 GLU A O 1
ATOM 1557 N N . TYR A 1 199 ? -19.719 17.510 16.194 1.00 93.25 199 TYR A N 1
ATOM 1558 C CA . TYR A 1 199 ? -20.424 17.269 14.939 1.00 93.25 199 TYR A CA 1
ATOM 1559 C C . TYR A 1 199 ? -20.255 18.442 13.966 1.00 93.25 199 TYR A C 1
ATOM 1561 O O . TYR A 1 199 ? -19.947 18.227 12.794 1.00 93.25 199 TYR A O 1
ATOM 1569 N N . HIS A 1 200 ? -20.399 19.684 14.438 1.00 91.44 20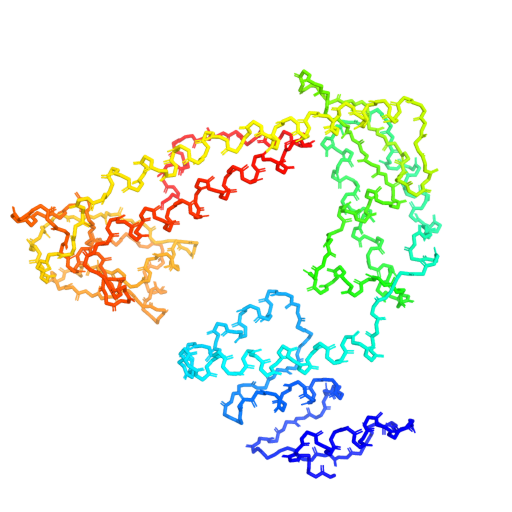0 HIS A N 1
ATOM 1570 C CA . HIS A 1 200 ? -20.202 20.881 13.615 1.00 91.44 200 HIS A CA 1
ATOM 1571 C C . HIS A 1 200 ? -18.768 20.983 13.070 1.00 91.44 200 HIS A C 1
ATOM 1573 O O . HIS A 1 200 ? -18.583 21.225 11.874 1.00 91.44 200 HIS A O 1
ATOM 1579 N N . ASN A 1 201 ? -17.759 20.747 13.912 1.00 89.88 201 ASN A N 1
ATOM 1580 C CA . ASN A 1 201 ? -16.352 20.782 13.507 1.00 89.88 201 ASN A CA 1
ATOM 1581 C C . ASN A 1 201 ? -16.048 19.700 12.455 1.00 89.88 201 ASN A C 1
ATOM 1583 O O . ASN A 1 201 ? -15.481 19.993 11.401 1.00 89.88 201 ASN A O 1
ATOM 1587 N N . ASN A 1 202 ? -16.507 18.466 12.681 1.00 89.38 202 ASN A N 1
ATOM 1588 C CA . ASN A 1 202 ? -16.329 17.364 11.731 1.00 89.38 202 ASN A CA 1
ATOM 1589 C C . ASN A 1 202 ? -17.120 17.570 10.428 1.00 89.38 202 ASN A C 1
ATOM 1591 O O . ASN A 1 202 ? -16.664 17.175 9.354 1.00 89.38 202 ASN A O 1
ATOM 1595 N N . ALA A 1 203 ? -18.280 18.230 10.474 1.00 90.25 203 ALA A N 1
ATOM 1596 C CA . ALA A 1 203 ? -19.034 18.582 9.273 1.00 90.25 203 ALA A CA 1
ATOM 1597 C C . ALA A 1 203 ? -18.282 19.599 8.393 1.00 90.25 203 ALA A C 1
ATOM 1599 O O . ALA A 1 203 ? -18.359 19.527 7.163 1.00 90.25 203 ALA A O 1
ATOM 1600 N N . ASN A 1 204 ? -17.533 20.532 8.991 1.00 88.56 204 ASN A N 1
ATOM 1601 C CA . ASN A 1 204 ? -16.670 21.457 8.247 1.00 88.56 204 ASN A CA 1
ATOM 1602 C C . ASN A 1 204 ? -15.555 20.710 7.509 1.00 88.56 204 ASN A C 1
ATOM 1604 O O . ASN A 1 204 ? -15.391 20.903 6.302 1.00 88.56 204 ASN A O 1
ATOM 1608 N N . GLU A 1 205 ? -14.865 19.806 8.207 1.00 86.88 205 GLU A N 1
ATOM 1609 C CA . GLU A 1 205 ? -13.830 18.940 7.633 1.00 86.88 205 GLU A CA 1
ATOM 1610 C C . GLU A 1 205 ? -14.390 18.091 6.485 1.00 86.88 205 GLU A C 1
ATOM 1612 O O . GLU A 1 205 ? -13.816 18.060 5.395 1.00 86.88 205 GLU A O 1
ATOM 1617 N N . ALA A 1 206 ? -15.554 17.464 6.682 1.00 87.56 206 ALA A N 1
ATOM 1618 C CA . ALA A 1 206 ? -16.201 16.646 5.661 1.00 87.56 206 ALA A CA 1
ATOM 1619 C C . ALA A 1 206 ? -16.545 17.456 4.399 1.00 87.56 206 ALA A C 1
ATOM 1621 O O . ALA A 1 206 ? -16.278 17.003 3.282 1.00 87.56 206 ALA A O 1
ATOM 1622 N N . ARG A 1 207 ? -17.088 18.673 4.554 1.00 87.44 207 ARG A N 1
ATOM 1623 C CA . ARG A 1 207 ? -17.388 19.571 3.423 1.00 87.44 207 ARG A CA 1
ATOM 1624 C C . ARG A 1 207 ? -16.124 19.981 2.677 1.00 87.44 207 ARG A C 1
ATOM 1626 O O . ARG A 1 207 ? -16.085 19.875 1.451 1.00 87.44 207 ARG A O 1
ATOM 1633 N N . ARG A 1 208 ? -15.083 20.391 3.404 1.00 83.81 208 ARG A N 1
ATOM 1634 C CA . ARG A 1 208 ? -13.781 20.739 2.822 1.00 83.81 208 ARG A CA 1
ATOM 1635 C C . ARG A 1 208 ? -13.173 19.552 2.076 1.00 83.81 208 ARG A C 1
ATOM 1637 O O . ARG A 1 208 ? -12.718 19.707 0.946 1.00 83.81 208 ARG A O 1
ATOM 1644 N N . GLY A 1 209 ? -13.222 18.358 2.664 1.00 82.06 209 GLY A N 1
ATOM 1645 C CA . GLY A 1 209 ? -12.746 17.125 2.043 1.00 82.06 209 GLY A CA 1
ATOM 1646 C C . GLY A 1 209 ? -13.476 16.803 0.737 1.00 82.06 209 GLY A C 1
ATOM 1647 O O . GLY A 1 209 ? -12.834 16.440 -0.246 1.00 82.06 209 GLY A O 1
ATOM 1648 N N . MET A 1 210 ? -14.801 16.977 0.682 1.00 83.88 210 MET A N 1
ATOM 1649 C CA . MET A 1 210 ? -15.574 16.784 -0.555 1.00 83.88 210 MET A CA 1
ATOM 1650 C C . MET A 1 210 ? -15.261 17.840 -1.620 1.00 83.88 210 MET A C 1
ATOM 1652 O O . MET A 1 210 ? -15.151 17.498 -2.800 1.00 83.88 210 MET A O 1
ATOM 1656 N N . TYR A 1 211 ? -15.067 19.097 -1.216 1.00 83.75 211 TYR A N 1
ATOM 1657 C CA . TYR A 1 211 ? -14.654 20.169 -2.120 1.00 83.75 211 TYR A CA 1
ATOM 1658 C C . TYR A 1 211 ? -13.283 19.873 -2.747 1.00 83.75 211 TYR A C 1
ATOM 1660 O O . TYR A 1 211 ? -13.187 19.791 -3.969 1.00 83.75 211 TYR A O 1
ATOM 1668 N N . ILE A 1 212 ? -12.261 19.577 -1.933 1.00 78.75 212 ILE A N 1
ATOM 1669 C CA . ILE A 1 212 ? -10.904 19.246 -2.411 1.00 78.75 212 ILE A CA 1
ATOM 1670 C C . ILE A 1 212 ? -10.919 18.002 -3.305 1.00 78.75 212 ILE A C 1
ATOM 1672 O O . ILE A 1 212 ? -10.223 17.952 -4.317 1.00 78.75 212 ILE A O 1
ATOM 1676 N N . LYS A 1 213 ? -11.727 16.987 -2.970 1.00 76.38 213 LYS A N 1
ATOM 1677 C CA . LYS A 1 213 ? -11.892 15.800 -3.823 1.00 76.38 213 LYS A CA 1
ATOM 1678 C C . LYS A 1 213 ? -12.499 16.133 -5.181 1.00 76.38 213 LYS A C 1
ATOM 1680 O O . LYS A 1 213 ? -12.160 15.455 -6.145 1.00 76.38 213 LYS A O 1
ATOM 1685 N N . SER A 1 214 ? -13.375 17.131 -5.251 1.00 78.06 214 SER A N 1
ATOM 1686 C CA . SER A 1 214 ? -14.029 17.550 -6.492 1.00 78.06 214 SER A CA 1
ATOM 1687 C C . SER A 1 214 ? -13.104 18.434 -7.330 1.00 78.06 214 SER A C 1
ATOM 1689 O O . SER A 1 214 ? -12.828 18.109 -8.482 1.00 78.06 214 SER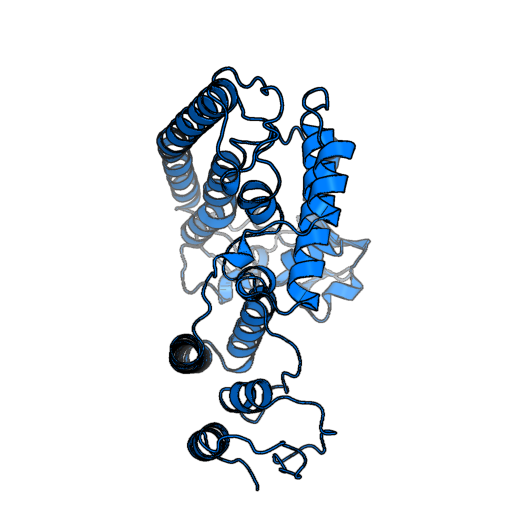 A O 1
ATOM 1691 N N . GLU A 1 215 ? -12.562 19.502 -6.743 1.00 76.69 215 GLU A N 1
ATOM 1692 C CA . GLU A 1 215 ? -11.653 20.442 -7.412 1.00 76.69 215 GLU A CA 1
ATOM 1693 C C . GLU A 1 215 ? -10.341 19.765 -7.826 1.00 76.69 215 GLU A C 1
ATOM 1695 O O . GLU A 1 215 ? -9.916 19.855 -8.979 1.00 76.69 215 GLU A O 1
ATOM 1700 N N . GLY A 1 216 ? -9.755 18.977 -6.923 1.00 71.50 216 GLY A N 1
ATOM 1701 C CA . GLY A 1 216 ? -8.478 18.296 -7.118 1.00 71.50 216 GLY A CA 1
ATOM 1702 C C . GLY A 1 216 ? -8.497 17.179 -8.164 1.00 71.50 216 GLY A C 1
ATOM 1703 O O . GLY A 1 216 ? -7.577 16.364 -8.169 1.00 71.50 216 GLY A O 1
ATOM 1704 N N . THR A 1 217 ? -9.530 17.072 -9.008 1.00 70.19 217 THR A N 1
ATOM 1705 C CA . THR A 1 217 ? -9.603 16.165 -10.172 1.00 70.19 217 THR A CA 1
ATOM 1706 C C . THR A 1 217 ? -9.256 16.841 -11.490 1.00 70.19 217 THR A C 1
ATOM 1708 O O . THR A 1 217 ? -8.674 16.184 -12.355 1.00 70.19 217 THR A O 1
ATOM 1711 N N . ALA A 1 218 ? -9.561 18.131 -11.639 1.00 76.19 218 ALA A N 1
ATOM 1712 C CA . ALA A 1 218 ? -9.424 18.826 -12.913 1.00 76.19 218 ALA A CA 1
ATOM 1713 C C . ALA A 1 218 ? -7.953 19.076 -13.278 1.00 76.19 218 ALA A C 1
ATOM 1715 O O . ALA A 1 218 ? -7.513 18.709 -14.369 1.00 76.19 218 ALA A O 1
ATOM 1716 N N . GLU A 1 219 ? -7.177 19.645 -12.352 1.00 77.06 219 GLU A N 1
ATOM 1717 C CA . GLU A 1 219 ? -5.776 20.003 -12.603 1.00 77.06 219 GLU A CA 1
ATOM 1718 C C . GLU A 1 219 ? -4.863 18.789 -12.829 1.00 77.06 219 GLU A C 1
ATOM 1720 O O . GLU A 1 219 ? -4.100 18.806 -13.798 1.00 77.06 219 GLU A O 1
ATOM 1725 N N . PRO A 1 220 ? -4.954 17.695 -12.041 1.00 78.50 220 PRO A N 1
ATOM 1726 C CA . PRO A 1 220 ? -4.110 16.524 -12.272 1.00 78.50 220 PRO A CA 1
ATOM 1727 C C . PRO A 1 220 ? -4.399 15.870 -13.620 1.00 78.50 220 PRO A C 1
ATOM 1729 O O . PRO A 1 220 ? -3.476 15.444 -14.303 1.00 78.50 220 PRO A O 1
ATOM 1732 N N . GLY A 1 221 ? -5.665 15.846 -14.050 1.00 79.44 221 GLY A N 1
ATOM 1733 C CA . GLY A 1 221 ? -6.038 15.326 -15.366 1.00 79.44 221 GLY A CA 1
ATOM 1734 C C . GLY A 1 221 ? -5.499 16.177 -16.522 1.00 79.44 221 GLY A C 1
ATOM 1735 O O . GLY A 1 221 ? -5.108 15.633 -17.558 1.00 79.44 221 GLY A O 1
ATOM 1736 N N . ALA A 1 222 ? -5.446 17.503 -16.358 1.00 84.75 222 ALA A N 1
ATOM 1737 C CA . ALA A 1 222 ? -4.814 18.393 -17.332 1.00 84.75 222 ALA A CA 1
ATOM 1738 C C . ALA A 1 222 ? -3.295 18.168 -17.388 1.00 84.75 222 ALA A C 1
ATOM 1740 O O . ALA A 1 222 ? -2.761 17.909 -18.465 1.00 84.75 222 ALA A O 1
ATOM 1741 N N . LEU A 1 223 ? -2.626 18.139 -16.232 1.00 84.50 223 LEU A N 1
ATOM 1742 C CA . LEU A 1 223 ? -1.187 17.885 -16.140 1.00 84.50 223 LEU A CA 1
ATOM 1743 C C . LEU A 1 223 ? -0.801 16.506 -16.699 1.00 84.50 223 LEU A C 1
ATOM 1745 O O . LEU A 1 223 ? 0.194 16.381 -17.409 1.00 84.50 223 LEU A O 1
ATOM 1749 N N . ALA A 1 224 ? -1.602 15.474 -16.425 1.00 84.25 224 ALA A N 1
ATOM 1750 C CA . ALA A 1 224 ? -1.441 14.135 -16.987 1.00 84.25 224 ALA A CA 1
ATOM 1751 C C . ALA A 1 224 ? -1.398 14.163 -18.518 1.00 84.25 224 ALA A C 1
ATOM 1753 O O . ALA A 1 224 ? -0.521 13.562 -19.145 1.00 84.25 224 ALA A O 1
ATOM 1754 N N . ARG A 1 225 ? -2.343 14.895 -19.120 1.00 87.12 225 ARG A N 1
ATOM 1755 C CA . ARG A 1 225 ? -2.434 15.071 -20.569 1.00 87.12 225 ARG A CA 1
ATOM 1756 C C . ARG A 1 225 ? -1.223 15.825 -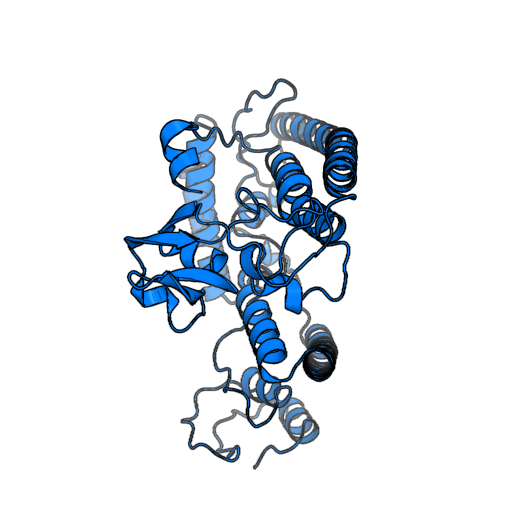21.106 1.00 87.12 225 ARG A C 1
ATOM 1758 O O . ARG A 1 225 ? -0.638 15.380 -22.090 1.00 87.12 225 ARG A O 1
ATOM 1765 N N . ASP A 1 226 ? -0.825 16.905 -20.443 1.00 89.00 226 ASP A N 1
ATOM 1766 C CA . ASP A 1 226 ? 0.320 17.719 -20.852 1.00 89.00 226 ASP A CA 1
ATOM 1767 C C . ASP A 1 226 ? 1.629 16.923 -20.792 1.00 89.00 226 ASP A C 1
ATOM 1769 O O . ASP A 1 226 ? 2.434 17.002 -21.718 1.00 89.00 226 ASP A O 1
ATOM 1773 N N . ILE A 1 227 ? 1.821 16.076 -19.772 1.00 86.56 227 ILE A N 1
ATOM 1774 C CA . ILE A 1 227 ? 2.974 15.166 -19.681 1.00 86.56 227 ILE A CA 1
ATOM 1775 C C . ILE A 1 227 ? 2.978 14.171 -20.845 1.00 86.56 227 ILE A C 1
ATOM 1777 O O . ILE A 1 227 ? 4.022 13.964 -21.467 1.00 86.56 227 ILE A O 1
ATOM 1781 N N . VAL A 1 228 ? 1.838 13.554 -21.166 1.00 88.88 228 VAL A N 1
ATOM 1782 C CA . VAL A 1 228 ? 1.750 12.607 -22.291 1.00 88.88 228 VAL A CA 1
ATOM 1783 C C . VAL A 1 228 ? 2.014 13.314 -23.624 1.00 88.88 228 VAL A C 1
ATOM 1785 O O . VAL A 1 228 ? 2.770 12.793 -24.444 1.00 88.88 228 VAL A O 1
ATOM 1788 N N . TYR A 1 229 ? 1.460 14.510 -23.832 1.00 90.62 229 TYR A N 1
ATOM 1789 C CA . TYR A 1 229 ? 1.666 15.302 -25.048 1.00 90.62 229 TYR A CA 1
ATOM 1790 C C . TYR A 1 229 ? 3.099 15.814 -25.190 1.00 90.62 229 TYR A C 1
ATOM 1792 O O . TYR A 1 229 ? 3.671 15.714 -26.272 1.00 90.62 229 TYR A O 1
ATOM 1800 N N . ALA A 1 230 ? 3.727 16.277 -24.109 1.00 89.31 230 ALA A N 1
ATOM 1801 C CA . ALA A 1 230 ? 5.125 16.700 -24.130 1.00 89.31 230 ALA A CA 1
ATOM 1802 C C . ALA A 1 230 ? 6.078 15.554 -24.515 1.00 89.31 230 ALA A C 1
ATOM 1804 O O . ALA A 1 230 ? 7.134 15.795 -25.096 1.00 89.31 230 ALA A O 1
ATOM 1805 N N . ASN A 1 231 ? 5.701 14.304 -24.222 1.00 87.31 231 ASN A N 1
ATOM 1806 C CA . ASN A 1 231 ? 6.509 13.122 -24.510 1.00 87.31 231 ASN A CA 1
ATOM 1807 C C . ASN A 1 231 ? 6.065 12.355 -25.769 1.00 87.31 231 ASN A C 1
ATOM 1809 O O . ASN A 1 231 ? 6.717 11.377 -26.128 1.00 87.31 231 ASN A O 1
ATOM 1813 N N . SER A 1 232 ? 4.999 12.756 -26.471 1.00 88.50 232 SER A N 1
ATOM 1814 C CA . SER A 1 232 ? 4.396 11.932 -27.536 1.00 88.50 232 SER A CA 1
ATOM 1815 C C . SER A 1 232 ? 5.332 11.654 -28.713 1.00 88.50 232 SER A C 1
ATOM 1817 O O . SER A 1 232 ? 5.238 10.605 -29.348 1.00 88.50 232 SER A O 1
ATOM 1819 N N . ASN A 1 233 ? 6.254 12.580 -28.983 1.00 88.69 233 ASN A N 1
ATOM 1820 C CA . ASN A 1 233 ? 7.200 12.496 -30.096 1.00 88.69 233 ASN A CA 1
ATOM 1821 C C . ASN A 1 233 ? 8.487 11.730 -29.749 1.00 88.69 233 ASN A C 1
ATOM 1823 O O . ASN A 1 233 ? 9.368 11.603 -30.595 1.00 88.69 233 ASN A O 1
ATOM 1827 N N . THR A 1 234 ? 8.609 11.204 -28.529 1.00 89.50 234 THR A N 1
ATOM 1828 C CA . THR A 1 234 ? 9.783 10.435 -28.107 1.00 89.50 234 THR A CA 1
ATOM 1829 C C . THR A 1 234 ? 9.612 8.964 -28.482 1.00 89.50 234 THR A C 1
ATOM 1831 O O . THR A 1 234 ? 8.825 8.239 -27.862 1.00 89.50 234 THR A O 1
ATOM 1834 N N . LEU A 1 235 ? 10.377 8.504 -29.475 1.00 92.25 235 LEU A N 1
ATOM 1835 C CA . LEU A 1 235 ? 10.348 7.118 -29.953 1.00 92.25 235 LEU A CA 1
ATOM 1836 C C . LEU A 1 235 ? 11.610 6.344 -29.560 1.00 92.25 235 LEU A C 1
ATOM 1838 O O . LEU A 1 235 ? 12.639 6.924 -29.202 1.00 92.25 235 LEU A O 1
ATOM 1842 N N . ILE A 1 236 ? 11.534 5.016 -29.662 1.00 91.06 236 ILE A N 1
ATOM 1843 C CA . ILE A 1 236 ? 12.707 4.137 -29.592 1.00 91.06 236 ILE A CA 1
ATOM 1844 C C . ILE A 1 236 ? 13.425 4.156 -30.946 1.00 91.06 236 ILE A C 1
ATOM 1846 O O . ILE A 1 236 ? 12.831 3.832 -31.974 1.00 91.06 236 ILE A O 1
ATOM 1850 N N . GLY A 1 237 ? 14.699 4.542 -30.924 1.00 88.50 237 GLY A N 1
ATOM 1851 C CA . GLY A 1 237 ? 15.583 4.626 -32.085 1.00 88.50 237 GLY A CA 1
ATOM 1852 C C . GLY A 1 237 ? 16.569 3.458 -32.180 1.00 88.50 237 GLY A C 1
ATOM 1853 O O . GLY A 1 237 ? 16.206 2.299 -31.985 1.00 88.50 237 GLY A O 1
ATOM 1854 N N . SER A 1 238 ? 17.825 3.784 -32.490 1.00 90.44 238 SER A N 1
ATOM 1855 C CA . SER A 1 238 ? 18.935 2.841 -32.670 1.00 90.44 238 SER A CA 1
ATOM 1856 C C . SER A 1 238 ? 19.295 2.059 -31.394 1.00 90.44 238 SER A C 1
ATOM 1858 O O . SER A 1 238 ? 18.826 2.357 -30.291 1.00 90.44 238 SER A O 1
ATOM 1860 N N . ASP A 1 239 ? 20.150 1.044 -31.530 1.00 89.75 239 ASP A N 1
ATOM 1861 C CA . ASP A 1 239 ? 20.572 0.208 -30.400 1.00 89.75 239 ASP A CA 1
ATOM 1862 C C . ASP A 1 239 ? 21.470 0.967 -29.410 1.00 89.75 239 ASP A C 1
ATOM 1864 O O . ASP A 1 239 ? 21.228 0.939 -28.198 1.00 89.75 239 ASP A O 1
ATOM 1868 N N . ASP A 1 240 ? 22.463 1.709 -29.905 1.00 91.06 240 ASP A N 1
ATOM 1869 C CA . ASP A 1 240 ? 23.361 2.525 -29.086 1.00 91.06 240 ASP A CA 1
ATOM 1870 C C . ASP A 1 240 ? 23.691 3.861 -29.775 1.00 91.06 240 ASP A C 1
ATOM 1872 O O . ASP A 1 240 ? 24.099 3.894 -30.932 1.00 91.06 240 ASP A O 1
ATOM 1876 N N . CYS A 1 241 ? 23.539 4.974 -29.050 1.00 90.44 241 CYS A N 1
ATOM 1877 C CA . CYS A 1 241 ? 23.932 6.306 -29.514 1.00 90.44 241 CYS A CA 1
ATOM 1878 C C . CYS A 1 241 ? 25.419 6.634 -29.289 1.00 90.44 241 CYS A C 1
ATOM 1880 O O . CYS A 1 241 ? 25.864 7.703 -29.696 1.00 90.44 241 CYS A O 1
ATOM 1882 N N . GLY A 1 242 ? 26.177 5.778 -28.593 1.00 88.06 242 GLY A N 1
ATOM 1883 C CA . GLY A 1 242 ? 27.605 5.989 -28.325 1.00 88.06 242 GLY A CA 1
ATOM 1884 C C . GLY A 1 242 ? 27.918 7.172 -27.400 1.00 88.06 242 GLY A C 1
ATOM 1885 O O . GLY A 1 242 ? 29.052 7.643 -27.369 1.00 88.06 242 GLY A O 1
ATOM 1886 N N . SER A 1 243 ? 26.929 7.678 -26.652 1.00 88.44 243 SER A N 1
ATOM 1887 C CA . SER A 1 243 ? 27.135 8.819 -25.754 1.00 88.44 243 SER A CA 1
ATOM 1888 C C . SER A 1 243 ? 28.193 8.519 -24.691 1.00 88.44 243 SER A C 1
ATOM 1890 O O . SER A 1 243 ? 28.102 7.525 -23.970 1.00 88.44 243 SER A O 1
ATOM 1892 N N . THR A 1 244 ? 29.160 9.426 -24.561 1.00 88.12 244 THR A N 1
ATOM 1893 C CA . THR A 1 244 ? 30.218 9.395 -23.539 1.00 88.12 244 THR A CA 1
ATOM 1894 C C . THR A 1 244 ? 29.826 10.123 -22.253 1.00 88.12 244 THR A C 1
ATOM 1896 O O . THR A 1 244 ? 30.605 10.169 -21.302 1.00 88.12 244 THR A O 1
ATOM 1899 N N . ARG A 1 245 ? 28.626 10.716 -22.214 1.00 88.94 245 ARG A N 1
ATOM 1900 C CA . ARG A 1 245 ? 28.087 11.396 -21.034 1.00 88.94 245 ARG A CA 1
ATOM 1901 C C . ARG A 1 245 ? 27.272 10.417 -20.199 1.00 88.94 245 ARG A C 1
ATOM 1903 O O . ARG A 1 245 ? 26.412 9.702 -20.715 1.00 88.94 245 ARG A O 1
ATOM 1910 N N . TYR A 1 246 ? 27.521 10.434 -18.894 1.00 89.56 246 TYR A N 1
ATOM 1911 C CA . TYR A 1 246 ? 26.905 9.520 -17.940 1.00 89.56 246 TYR A CA 1
ATOM 1912 C C . TYR A 1 246 ? 26.186 10.282 -16.838 1.00 89.56 246 TYR A C 1
ATOM 1914 O O . TYR A 1 246 ? 26.616 11.359 -16.425 1.00 89.56 246 TYR A O 1
ATOM 1922 N N . LEU A 1 247 ? 25.099 9.692 -16.348 1.00 90.44 247 LEU A N 1
ATOM 1923 C CA . LEU A 1 247 ? 24.443 10.136 -15.130 1.00 90.44 247 LEU A CA 1
ATOM 1924 C C . LEU A 1 247 ? 25.124 9.454 -13.944 1.00 90.44 247 LEU A C 1
ATOM 1926 O O . LEU A 1 247 ? 25.114 8.227 -13.842 1.00 90.44 247 LEU A O 1
ATOM 1930 N N . ASN A 1 248 ? 25.738 10.258 -13.082 1.00 90.06 248 ASN A N 1
ATOM 1931 C CA . ASN A 1 248 ? 26.459 9.778 -11.910 1.00 90.06 248 ASN A CA 1
ATOM 1932 C C . ASN A 1 248 ? 25.484 9.699 -10.737 1.00 90.06 248 ASN A C 1
ATOM 1934 O O . ASN A 1 248 ? 25.039 10.736 -10.253 1.00 90.06 248 ASN A O 1
ATOM 1938 N N . ILE A 1 249 ? 25.155 8.488 -10.290 1.00 87.94 249 ILE A N 1
ATOM 1939 C CA . ILE A 1 249 ? 24.249 8.264 -9.153 1.00 87.94 249 ILE A CA 1
ATOM 1940 C C . ILE A 1 249 ? 24.983 7.456 -8.092 1.00 87.94 249 ILE A C 1
ATOM 1942 O O . ILE A 1 249 ? 25.638 6.462 -8.412 1.00 87.94 249 ILE A O 1
ATOM 1946 N N . LYS A 1 250 ? 24.870 7.867 -6.825 1.00 88.69 250 LYS A N 1
ATOM 1947 C CA . LYS A 1 250 ? 25.282 7.031 -5.696 1.00 88.69 250 LYS A CA 1
ATOM 1948 C C . LYS A 1 250 ? 24.191 5.994 -5.441 1.00 88.69 250 LYS A C 1
ATOM 1950 O O . LYS A 1 250 ? 23.063 6.360 -5.128 1.00 88.69 250 LYS A O 1
ATOM 1955 N N . VAL A 1 251 ? 24.522 4.711 -5.561 1.00 86.75 251 VAL A N 1
ATOM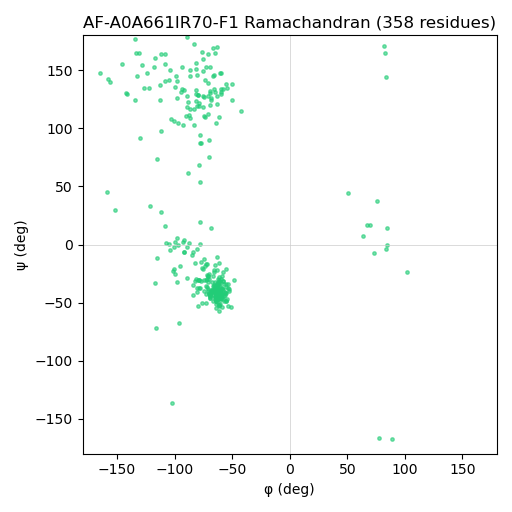 1956 C CA . VAL A 1 251 ? 23.560 3.643 -5.265 1.00 86.75 251 VAL A CA 1
ATOM 1957 C C . VAL A 1 251 ? 23.395 3.537 -3.754 1.00 86.75 251 VAL A C 1
ATOM 1959 O O . VAL A 1 251 ? 24.362 3.387 -3.013 1.00 86.75 251 VAL A O 1
ATOM 1962 N N . THR A 1 252 ? 22.155 3.603 -3.306 1.00 88.38 252 THR A N 1
ATOM 1963 C CA . THR A 1 252 ? 21.722 3.384 -1.923 1.00 88.38 252 THR A CA 1
ATOM 1964 C C . THR A 1 252 ? 20.799 2.174 -1.891 1.00 88.38 252 THR A C 1
ATOM 1966 O O . THR A 1 252 ? 20.202 1.840 -2.916 1.00 88.38 252 THR A O 1
ATOM 1969 N N . ASP A 1 253 ? 20.607 1.550 -0.729 1.00 82.50 253 ASP A N 1
ATOM 1970 C CA . ASP A 1 253 ? 19.673 0.419 -0.608 1.00 82.50 253 ASP A CA 1
ATOM 1971 C C . ASP A 1 253 ? 18.281 0.765 -1.155 1.00 82.50 253 ASP A C 1
ATOM 1973 O O . ASP A 1 253 ? 17.696 -0.004 -1.910 1.00 82.50 253 ASP A O 1
ATOM 1977 N N . LYS A 1 254 ? 17.804 1.989 -0.893 1.00 78.75 254 LYS A N 1
ATOM 1978 C CA . LYS A 1 254 ? 16.501 2.487 -1.367 1.00 78.75 254 LYS A CA 1
ATOM 1979 C C . LYS A 1 254 ? 16.431 2.764 -2.873 1.00 78.75 254 LYS A C 1
ATOM 1981 O O . LYS A 1 254 ? 15.338 2.764 -3.437 1.00 78.75 254 LYS A O 1
ATOM 1986 N N . SER A 1 255 ? 17.556 3.079 -3.517 1.00 78.19 255 SER A N 1
ATOM 1987 C CA . SER A 1 255 ? 17.600 3.365 -4.960 1.00 78.19 255 SER A CA 1
ATOM 1988 C C . SER A 1 255 ? 17.973 2.143 -5.793 1.00 78.19 255 SER A C 1
ATOM 1990 O O . SER A 1 255 ? 17.677 2.130 -6.986 1.00 78.19 255 SER A O 1
ATOM 1992 N N . SER A 1 256 ? 18.561 1.111 -5.179 1.00 81.44 256 SER A N 1
ATOM 1993 C CA . SER A 1 256 ? 19.017 -0.105 -5.853 1.00 81.44 256 SER A CA 1
ATOM 1994 C C . SER A 1 256 ? 17.923 -0.715 -6.741 1.00 81.44 256 SER A C 1
ATOM 1996 O O . SER A 1 256 ? 18.101 -0.809 -7.955 1.00 81.44 256 SER A O 1
ATOM 1998 N N . ASP A 1 257 ? 16.735 -0.969 -6.197 1.00 81.25 257 ASP A N 1
ATOM 1999 C CA . ASP A 1 257 ? 15.615 -1.550 -6.946 1.00 81.25 257 ASP A CA 1
ATOM 2000 C C . ASP A 1 257 ? 15.214 -0.741 -8.191 1.00 81.25 257 ASP A C 1
ATOM 2002 O O . ASP A 1 257 ? 14.857 -1.310 -9.225 1.00 81.25 257 ASP A O 1
ATOM 2006 N N . LYS A 1 258 ? 15.331 0.593 -8.140 1.00 82.50 258 LYS A N 1
ATOM 2007 C CA . LYS A 1 258 ? 14.970 1.490 -9.255 1.00 82.50 258 LYS A CA 1
ATOM 2008 C C . LYS A 1 258 ? 15.989 1.476 -10.395 1.00 82.50 258 LYS A C 1
ATOM 2010 O O . LYS A 1 258 ? 15.667 1.885 -11.510 1.00 82.50 258 LYS A O 1
ATOM 2015 N N . LEU A 1 259 ? 17.222 1.048 -10.127 1.00 84.94 259 LEU A N 1
ATOM 2016 C CA . LEU A 1 259 ? 18.309 1.030 -11.108 1.00 84.94 259 LEU A CA 1
ATOM 2017 C C . LEU A 1 259 ? 18.411 -0.305 -11.859 1.00 84.94 259 LEU A C 1
ATOM 2019 O O . LEU A 1 259 ? 19.180 -0.412 -12.819 1.00 84.94 259 LEU A O 1
ATOM 2023 N N . ILE A 1 260 ? 17.632 -1.315 -11.465 1.00 87.94 260 ILE A N 1
ATOM 2024 C CA . ILE A 1 260 ? 17.594 -2.619 -12.130 1.00 87.94 260 ILE A CA 1
ATOM 2025 C C . ILE A 1 260 ? 17.159 -2.455 -13.596 1.00 87.94 260 ILE A C 1
ATOM 2027 O O . ILE A 1 260 ? 16.203 -1.758 -13.927 1.00 87.94 260 ILE A O 1
ATOM 2031 N N . GLY A 1 261 ? 17.881 -3.112 -14.502 1.00 87.69 261 GLY A N 1
ATOM 2032 C CA . GLY A 1 261 ? 17.667 -3.060 -15.946 1.00 87.69 261 GLY A CA 1
ATOM 2033 C C . GLY A 1 261 ? 18.340 -1.877 -16.649 1.00 87.69 261 GLY A C 1
ATOM 2034 O O . GLY A 1 261 ? 18.229 -1.768 -17.871 1.00 87.69 261 GLY A O 1
ATOM 2035 N N . ARG A 1 262 ? 19.046 -0.997 -15.927 1.00 90.38 262 ARG A N 1
ATOM 2036 C CA . ARG A 1 262 ? 19.816 0.114 -16.515 1.00 90.38 262 ARG A CA 1
ATOM 2037 C C . ARG A 1 262 ? 21.226 -0.337 -16.902 1.00 90.38 262 ARG A C 1
ATOM 2039 O O . ARG A 1 262 ? 21.798 -1.221 -16.266 1.00 90.38 262 ARG A O 1
ATOM 2046 N N . TYR A 1 263 ? 21.793 0.289 -17.934 1.00 91.06 263 TYR A N 1
ATOM 2047 C CA . TYR A 1 263 ? 23.177 0.054 -18.348 1.00 91.06 263 TYR A CA 1
ATOM 2048 C C . TYR A 1 263 ? 24.121 0.997 -17.608 1.00 91.06 263 TYR A C 1
ATOM 2050 O O . TYR A 1 263 ? 23.946 2.220 -17.641 1.00 91.06 263 TYR A O 1
ATOM 2058 N N . ARG A 1 264 ? 25.154 0.433 -16.989 1.00 90.19 264 ARG A N 1
ATOM 2059 C CA . ARG A 1 264 ? 26.281 1.179 -16.433 1.00 90.19 264 ARG A CA 1
ATOM 2060 C C . ARG A 1 264 ? 27.538 0.969 -17.264 1.00 90.19 264 ARG A C 1
ATOM 2062 O O . ARG A 1 264 ? 27.689 -0.069 -17.904 1.00 90.19 264 ARG A O 1
ATOM 2069 N N . VAL A 1 265 ? 28.457 1.923 -17.205 1.00 89.56 265 VAL A N 1
ATOM 2070 C CA . VAL A 1 265 ? 29.789 1.794 -17.801 1.00 89.56 265 VAL A CA 1
ATOM 2071 C C . VAL A 1 265 ? 30.793 1.393 -16.727 1.00 89.56 265 VAL A C 1
ATOM 2073 O O . VAL A 1 265 ? 30.906 2.033 -15.681 1.00 89.56 265 VAL A O 1
ATOM 2076 N N . ASN A 1 266 ? 31.515 0.304 -16.979 1.00 84.38 266 ASN A N 1
ATOM 2077 C CA . ASN A 1 266 ? 32.590 -0.167 -16.112 1.00 84.38 266 ASN A CA 1
ATOM 2078 C C . ASN A 1 266 ? 33.858 0.678 -16.280 1.00 84.38 266 ASN A C 1
ATOM 2080 O O . ASN A 1 266 ? 34.035 1.364 -17.280 1.00 84.38 266 ASN A O 1
ATOM 2084 N N . GLN A 1 267 ? 34.809 0.542 -15.350 1.00 76.06 267 GLN A N 1
ATOM 2085 C CA . GLN A 1 267 ? 36.119 1.215 -15.419 1.00 76.06 267 GLN A CA 1
ATOM 2086 C C . GLN A 1 267 ? 36.897 0.925 -16.720 1.00 76.06 267 GLN A C 1
ATOM 2088 O O . GLN A 1 267 ? 37.779 1.686 -17.095 1.00 76.06 267 GLN A O 1
ATOM 2093 N N . ARG A 1 268 ? 36.561 -0.171 -17.416 1.00 76.69 268 ARG A N 1
ATOM 2094 C CA . ARG A 1 268 ? 37.144 -0.574 -18.707 1.00 76.69 268 ARG A CA 1
ATOM 2095 C C . ARG A 1 268 ? 36.379 -0.047 -19.932 1.00 76.69 268 ARG A C 1
ATOM 2097 O O . ARG A 1 268 ? 36.705 -0.439 -21.042 1.00 76.69 268 ARG A O 1
ATOM 2104 N N . GLY A 1 269 ? 35.337 0.765 -19.746 1.00 78.81 269 GLY A N 1
ATOM 2105 C CA . GLY A 1 269 ? 34.508 1.310 -20.831 1.00 78.81 269 GLY A CA 1
ATOM 2106 C C . GLY A 1 269 ? 33.387 0.390 -21.337 1.00 78.81 269 GLY A C 1
ATOM 2107 O O . GLY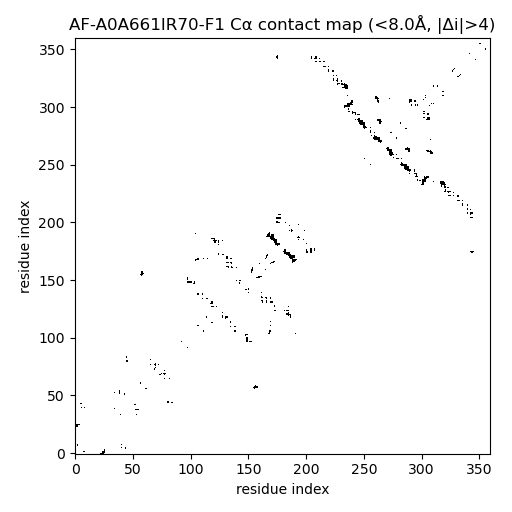 A 1 269 ? 32.583 0.815 -22.156 1.00 78.81 269 GLY A O 1
ATOM 2108 N N . ASN A 1 270 ? 33.283 -0.844 -20.831 1.00 85.75 270 ASN A N 1
ATOM 2109 C CA . ASN A 1 270 ? 32.244 -1.789 -21.255 1.00 85.75 270 ASN A CA 1
ATOM 2110 C C . ASN A 1 270 ? 30.901 -1.529 -20.562 1.00 85.75 270 ASN A C 1
ATOM 2112 O O . ASN A 1 270 ? 30.863 -1.187 -19.376 1.00 85.75 270 ASN A O 1
ATOM 2116 N N . LEU A 1 271 ? 29.812 -1.768 -21.294 1.00 87.56 271 LEU A N 1
ATOM 2117 C CA . LEU A 1 271 ? 28.442 -1.687 -20.793 1.00 87.56 271 LEU A CA 1
ATOM 2118 C C . LEU A 1 271 ? 28.073 -2.951 -20.006 1.00 87.56 271 LEU A C 1
ATOM 2120 O O . LEU A 1 271 ? 28.215 -4.065 -20.503 1.00 87.56 271 LEU A O 1
ATOM 2124 N N . GLU A 1 272 ? 27.559 -2.775 -18.793 1.00 90.25 272 GLU A N 1
ATOM 2125 C CA . GLU A 1 272 ? 27.024 -3.850 -17.956 1.00 90.25 272 GLU A CA 1
ATOM 2126 C C . GLU A 1 272 ? 25.604 -3.505 -17.499 1.00 90.25 272 GLU A C 1
ATOM 2128 O O . GLU A 1 272 ? 25.337 -2.387 -17.057 1.00 90.25 272 GLU A O 1
ATOM 2133 N N . VAL A 1 273 ? 24.687 -4.468 -17.591 1.00 90.75 273 VAL A N 1
ATOM 2134 C CA . VAL A 1 273 ? 23.305 -4.309 -17.117 1.00 90.75 273 VAL A CA 1
ATOM 2135 C C . VAL A 1 273 ? 23.249 -4.534 -15.611 1.00 90.75 273 VAL A C 1
ATOM 2137 O O . VAL A 1 273 ? 23.775 -5.525 -15.107 1.00 90.75 273 VAL A O 1
ATOM 2140 N N . LEU A 1 274 ? 22.577 -3.644 -14.888 1.00 89.25 274 LEU A N 1
ATOM 2141 C CA . LEU A 1 274 ? 22.256 -3.842 -13.477 1.00 89.25 274 LEU A CA 1
ATOM 2142 C C . LEU A 1 274 ? 21.112 -4.853 -13.323 1.00 89.25 274 LEU A C 1
ATOM 2144 O O . LEU A 1 274 ? 20.060 -4.717 -13.941 1.00 89.25 274 LEU A O 1
ATOM 2148 N N . THR A 1 275 ? 21.312 -5.875 -12.502 1.00 88.31 275 THR A N 1
ATOM 2149 C CA . THR A 1 275 ? 20.377 -6.976 -12.226 1.00 88.31 275 THR A CA 1
ATOM 2150 C C . THR A 1 275 ? 20.235 -7.162 -10.716 1.00 88.31 275 THR A C 1
ATOM 2152 O O . THR A 1 275 ? 21.066 -6.658 -9.956 1.00 88.31 275 THR A O 1
ATOM 2155 N N . LYS A 1 276 ? 19.208 -7.903 -10.270 1.00 84.25 276 LYS A N 1
ATOM 2156 C CA . LYS A 1 276 ? 19.010 -8.226 -8.843 1.00 84.25 276 LYS A CA 1
ATOM 2157 C C . LYS A 1 276 ? 20.273 -8.864 -8.223 1.00 84.25 276 LYS A C 1
ATOM 2159 O O . LYS A 1 276 ? 20.615 -8.554 -7.089 1.00 84.25 276 LYS A O 1
ATOM 2164 N N . ASP A 1 277 ? 21.028 -9.646 -8.999 1.00 85.69 277 ASP A N 1
ATOM 2165 C CA . ASP A 1 277 ? 22.196 -10.392 -8.507 1.00 85.69 277 ASP A CA 1
ATOM 2166 C C . ASP A 1 277 ? 23.481 -9.556 -8.397 1.00 85.69 277 ASP A C 1
ATOM 2168 O O . ASP A 1 277 ? 24.356 -9.844 -7.577 1.00 85.69 277 ASP A O 1
ATOM 2172 N N . ASN A 1 278 ? 23.649 -8.532 -9.243 1.00 87.94 278 ASN A N 1
ATOM 2173 C CA . ASN A 1 278 ? 24.889 -7.749 -9.275 1.00 87.94 278 ASN A CA 1
ATOM 2174 C C . ASN A 1 278 ? 24.793 -6.416 -8.529 1.00 87.94 278 ASN A C 1
ATOM 2176 O O . ASN A 1 278 ? 25.834 -5.888 -8.129 1.00 87.94 278 ASN A O 1
ATOM 2180 N N . ILE A 1 279 ? 23.588 -5.886 -8.316 1.00 85.69 279 ILE A N 1
ATOM 2181 C CA . ILE A 1 279 ? 23.408 -4.525 -7.812 1.00 85.69 279 ILE A CA 1
ATOM 2182 C C . ILE A 1 279 ? 23.938 -4.337 -6.390 1.00 85.69 279 ILE A C 1
ATOM 2184 O O . ILE A 1 279 ? 24.516 -3.292 -6.090 1.00 85.69 279 ILE A O 1
ATOM 2188 N N . GLY A 1 280 ? 23.873 -5.387 -5.563 1.00 86.00 280 GLY A N 1
ATOM 2189 C CA . GLY A 1 280 ? 24.397 -5.380 -4.195 1.00 86.00 280 GLY A CA 1
ATOM 2190 C C . GLY A 1 280 ? 25.894 -5.054 -4.104 1.00 86.00 280 GLY A C 1
ATOM 2191 O O . GLY A 1 280 ? 26.360 -4.514 -3.107 1.00 86.00 280 GLY A O 1
ATOM 2192 N N . LYS A 1 281 ? 26.668 -5.285 -5.173 1.00 86.88 281 LYS A N 1
ATOM 2193 C CA . LYS A 1 281 ? 28.106 -4.956 -5.219 1.00 86.88 281 LYS A CA 1
ATOM 2194 C C . LYS A 1 281 ? 28.380 -3.453 -5.325 1.00 86.88 281 LYS A C 1
ATOM 2196 O O . LYS A 1 281 ? 29.524 -3.024 -5.111 1.00 86.88 281 LYS A O 1
ATOM 2201 N N . TYR A 1 282 ? 27.366 -2.677 -5.705 1.00 85.50 282 TYR A N 1
ATOM 2202 C CA . TYR A 1 282 ? 27.467 -1.247 -5.985 1.00 85.50 282 TYR A CA 1
ATOM 2203 C C . TYR A 1 282 ? 26.816 -0.375 -4.917 1.00 85.50 282 TYR A C 1
ATOM 2205 O O . TYR A 1 282 ? 26.886 0.841 -5.056 1.00 85.50 282 TYR A O 1
ATOM 2213 N N . ILE A 1 283 ? 26.256 -0.961 -3.853 1.00 87.12 283 ILE A N 1
ATOM 2214 C CA . ILE A 1 283 ? 25.742 -0.208 -2.702 1.00 87.12 283 ILE A CA 1
ATOM 2215 C C . ILE A 1 283 ? 26.854 0.702 -2.155 1.00 87.12 283 ILE A C 1
ATOM 2217 O O . ILE A 1 283 ? 28.021 0.310 -2.079 1.00 87.12 283 ILE A O 1
ATOM 2221 N N . ASP A 1 284 ? 26.485 1.949 -1.873 1.00 87.19 284 ASP A N 1
ATOM 2222 C CA . ASP A 1 284 ? 27.340 3.066 -1.462 1.00 87.19 284 ASP A CA 1
ATOM 2223 C C . ASP A 1 284 ? 28.393 3.540 -2.472 1.00 87.19 284 ASP A C 1
ATOM 2225 O O . ASP A 1 284 ? 29.186 4.437 -2.168 1.00 87.19 284 ASP A O 1
ATOM 2229 N N . LYS A 1 285 ? 28.375 3.026 -3.706 1.00 87.62 285 LYS A N 1
ATOM 2230 C CA . LYS A 1 285 ? 29.289 3.446 -4.776 1.00 87.62 285 LYS A CA 1
ATOM 2231 C C . LYS A 1 285 ? 28.587 4.346 -5.785 1.00 87.62 285 LYS A C 1
ATOM 2233 O O . LYS A 1 285 ? 27.391 4.225 -6.042 1.00 87.62 285 LYS A O 1
ATOM 2238 N N . VAL A 1 286 ? 29.363 5.239 -6.395 1.00 87.75 286 VAL A N 1
ATOM 2239 C CA . VAL A 1 286 ? 28.907 6.042 -7.535 1.00 87.75 286 VAL A CA 1
ATOM 2240 C C . VAL A 1 286 ? 29.015 5.200 -8.800 1.00 87.75 286 VAL A C 1
ATOM 2242 O O . VAL A 1 286 ? 30.090 4.693 -9.125 1.00 87.75 286 VAL A O 1
ATOM 2245 N N . VAL A 1 287 ? 27.900 5.046 -9.509 1.00 89.31 287 VAL A N 1
ATOM 2246 C CA . VAL A 1 287 ? 27.828 4.340 -10.791 1.00 89.31 287 VAL A CA 1
ATOM 2247 C C . VAL A 1 287 ? 27.611 5.327 -11.934 1.00 89.31 287 VAL A C 1
ATOM 2249 O O . VAL A 1 287 ? 26.848 6.284 -11.815 1.00 89.31 287 VAL A O 1
ATOM 2252 N N . HIS A 1 288 ? 28.282 5.074 -13.058 1.00 91.19 288 HIS A N 1
ATOM 2253 C CA . HIS A 1 288 ? 28.147 5.851 -14.289 1.00 91.19 288 HIS A CA 1
ATOM 2254 C C . HIS A 1 288 ? 27.088 5.208 -15.182 1.00 91.19 288 HIS A C 1
ATOM 2256 O O . HIS A 1 288 ? 27.346 4.180 -15.812 1.00 91.19 288 HIS A O 1
ATOM 2262 N N . LEU A 1 289 ? 25.886 5.782 -15.219 1.00 91.12 289 LEU A N 1
ATOM 2263 C CA . LEU A 1 289 ? 24.752 5.219 -15.949 1.00 91.12 289 LEU A CA 1
ATOM 2264 C C . LEU A 1 289 ? 24.581 5.859 -17.320 1.00 91.12 289 LEU A C 1
ATOM 2266 O O . LEU A 1 289 ? 24.666 7.080 -17.479 1.00 91.12 289 LEU A O 1
ATOM 2270 N N . ARG A 1 290 ? 24.236 5.034 -18.308 1.00 90.62 290 ARG A N 1
ATOM 2271 C CA . ARG A 1 290 ? 23.642 5.521 -19.553 1.00 90.62 290 ARG A CA 1
ATOM 2272 C C . ARG A 1 290 ? 22.240 6.037 -19.230 1.00 90.62 290 ARG A C 1
ATOM 2274 O O . ARG A 1 290 ? 21.465 5.370 -18.547 1.00 90.62 290 ARG A O 1
ATOM 2281 N N . SER A 1 291 ? 21.936 7.247 -19.692 1.00 90.12 291 SER A N 1
ATOM 2282 C CA . SER A 1 291 ? 20.679 7.932 -19.387 1.00 90.12 291 SER A CA 1
ATOM 2283 C C . SER A 1 291 ? 20.053 8.517 -20.653 1.00 90.12 291 SER A C 1
ATOM 2285 O O . SER A 1 291 ? 20.792 9.010 -21.514 1.00 90.12 291 SER A O 1
ATOM 2287 N N . PRO A 1 292 ? 18.710 8.527 -20.766 1.00 89.25 292 PRO A N 1
ATOM 2288 C CA . PRO A 1 292 ? 18.002 9.219 -21.840 1.00 89.25 292 PRO A CA 1
ATOM 2289 C C . PRO A 1 292 ? 18.355 10.707 -21.939 1.00 89.25 292 PRO A C 1
ATOM 2291 O O . PRO A 1 292 ? 18.459 11.223 -23.044 1.00 89.25 292 PRO A O 1
ATOM 2294 N N . ILE A 1 293 ? 18.631 11.364 -20.804 1.00 89.94 293 ILE A N 1
ATOM 2295 C CA . ILE A 1 293 ? 18.982 12.798 -20.722 1.00 89.94 293 ILE A CA 1
ATOM 2296 C C . ILE A 1 293 ? 20.224 13.129 -21.564 1.00 89.94 293 ILE A C 1
ATOM 2298 O O . ILE A 1 293 ? 20.348 14.225 -22.101 1.00 89.94 293 ILE A O 1
ATOM 2302 N N . TYR A 1 294 ? 21.148 12.175 -21.686 1.00 91.12 294 TYR A N 1
ATOM 2303 C CA . TYR A 1 294 ? 22.403 12.341 -22.414 1.00 91.12 294 TYR A CA 1
ATOM 2304 C C . TYR A 1 294 ? 22.435 11.568 -23.736 1.00 91.12 294 TYR A C 1
ATOM 2306 O O . TYR A 1 294 ? 23.513 11.334 -24.285 1.00 91.12 294 TYR A O 1
ATOM 2314 N N . CYS A 1 295 ? 21.285 11.115 -24.238 1.00 90.88 295 CYS A N 1
ATOM 2315 C CA . CYS A 1 295 ? 21.214 10.402 -25.506 1.00 90.88 295 CYS A CA 1
ATOM 2316 C C . CYS A 1 295 ? 21.472 11.367 -26.675 1.00 90.88 295 CYS A C 1
ATOM 2318 O O . CYS A 1 295 ? 20.821 12.399 -26.774 1.00 90.88 295 CYS A O 1
ATOM 2320 N N . ILE A 1 296 ? 22.411 11.021 -27.562 1.00 91.94 296 ILE A N 1
ATOM 2321 C CA . ILE A 1 296 ? 22.842 11.868 -28.694 1.00 91.94 296 ILE A CA 1
ATOM 2322 C C . ILE A 1 296 ? 22.441 11.290 -30.058 1.00 91.94 296 ILE A C 1
ATOM 2324 O O . ILE A 1 296 ? 23.136 11.474 -31.051 1.00 91.94 296 ILE A O 1
ATOM 2328 N N . ASN A 1 297 ? 21.354 10.525 -30.108 1.00 88.50 297 ASN A N 1
ATOM 2329 C CA . ASN A 1 297 ? 20.941 9.868 -31.343 1.00 88.50 297 ASN A CA 1
ATOM 2330 C C . ASN A 1 297 ? 20.539 10.916 -32.412 1.00 88.50 297 ASN A C 1
ATOM 2332 O O . ASN A 1 297 ? 19.734 11.794 -32.086 1.00 88.50 297 ASN A O 1
ATOM 2336 N N . PRO A 1 298 ? 21.039 10.834 -33.663 1.00 79.19 298 PRO A N 1
ATOM 2337 C CA . PRO A 1 298 ? 20.787 11.845 -34.697 1.00 79.19 298 PRO A CA 1
ATOM 2338 C C . PRO A 1 298 ? 19.308 12.072 -35.023 1.00 79.19 298 PRO A C 1
ATOM 2340 O O . PRO A 1 298 ? 18.913 13.194 -35.323 1.00 79.19 298 PRO A O 1
ATOM 2343 N N . ASP A 1 299 ? 18.484 11.029 -34.904 1.00 81.31 299 ASP A N 1
ATOM 2344 C CA . ASP A 1 299 ? 17.051 11.081 -35.220 1.00 81.31 299 ASP A CA 1
ATOM 2345 C C . ASP A 1 299 ? 16.204 11.759 -34.124 1.00 81.31 299 ASP A C 1
ATOM 2347 O O . ASP A 1 299 ? 14.979 11.775 -34.213 1.00 81.31 299 ASP A O 1
ATOM 2351 N N . GLY A 1 300 ? 16.818 12.225 -33.027 1.00 81.19 300 GLY A N 1
ATOM 2352 C CA . GLY A 1 300 ? 16.115 12.741 -31.842 1.00 81.19 300 GLY A CA 1
ATOM 2353 C C . GLY A 1 300 ? 15.444 11.661 -30.977 1.00 81.19 300 GLY A C 1
ATOM 2354 O O . GLY A 1 300 ? 14.999 11.941 -29.867 1.00 81.19 300 GLY A O 1
ATOM 2355 N N . ASN A 1 301 ? 15.422 10.411 -31.448 1.00 89.75 301 ASN A N 1
ATOM 2356 C CA . ASN A 1 301 ? 14.837 9.260 -30.758 1.00 89.75 301 ASN A CA 1
ATOM 2357 C C . ASN A 1 301 ? 15.774 8.670 -29.697 1.00 89.75 301 ASN A C 1
ATOM 2359 O O . ASN A 1 301 ? 16.996 8.678 -29.844 1.00 89.75 301 ASN A O 1
ATOM 2363 N N . LEU A 1 302 ? 15.226 8.061 -28.649 1.00 92.12 302 LEU A N 1
ATOM 2364 C CA . LEU A 1 302 ? 16.029 7.466 -27.580 1.00 92.12 302 LEU A CA 1
ATOM 2365 C C . LEU A 1 302 ? 16.568 6.093 -27.990 1.00 92.12 302 LEU A C 1
ATOM 2367 O O . LEU A 1 302 ? 15.808 5.219 -28.399 1.00 92.12 302 LEU A O 1
ATOM 2371 N N . CYS A 1 303 ? 17.878 5.877 -27.846 1.00 92.12 303 CYS A N 1
ATOM 2372 C CA . CYS A 1 303 ? 18.467 4.565 -28.119 1.00 92.12 303 CYS A CA 1
ATOM 2373 C C . CYS A 1 303 ? 18.110 3.535 -27.033 1.00 92.12 303 CYS A C 1
ATOM 2375 O O . CYS A 1 303 ? 17.918 3.886 -25.858 1.00 92.12 303 CYS A O 1
ATOM 2377 N N . ARG A 1 304 ? 18.086 2.251 -27.406 1.00 90.62 304 ARG A N 1
ATOM 2378 C CA . ARG A 1 304 ? 17.768 1.137 -26.490 1.00 90.62 304 ARG A CA 1
ATOM 2379 C C . ARG A 1 304 ? 18.723 1.067 -25.298 1.00 90.62 304 ARG A C 1
ATOM 2381 O O . ARG A 1 304 ? 18.287 0.874 -24.163 1.00 90.62 304 ARG A O 1
ATOM 2388 N N . THR A 1 305 ? 20.007 1.336 -25.524 1.00 91.06 305 THR A N 1
ATOM 2389 C CA . THR A 1 305 ? 21.035 1.337 -24.470 1.00 91.06 305 THR A CA 1
ATOM 2390 C C . THR A 1 305 ? 20.818 2.436 -23.420 1.00 91.06 305 THR A C 1
ATOM 2392 O O . THR A 1 305 ? 21.002 2.197 -22.227 1.00 91.06 305 THR A O 1
ATOM 2395 N N . CYS A 1 306 ? 20.390 3.641 -23.813 1.00 90.50 306 CYS A N 1
ATOM 2396 C CA . CYS A 1 306 ? 20.093 4.713 -22.852 1.00 90.50 306 CYS A CA 1
ATOM 2397 C C . CYS A 1 306 ? 18.775 4.486 -22.100 1.00 90.50 306 CYS A C 1
ATOM 2399 O O . CYS A 1 306 ? 18.650 4.915 -20.953 1.00 90.50 306 CYS A O 1
ATOM 2401 N N . LEU A 1 307 ? 17.794 3.823 -22.718 1.00 89.12 307 LEU A N 1
ATOM 2402 C CA . LEU A 1 307 ? 16.543 3.442 -22.058 1.00 89.12 307 LEU A CA 1
ATOM 2403 C C . LEU A 1 307 ? 16.750 2.301 -21.052 1.00 89.12 307 LEU A C 1
ATOM 2405 O O . LEU A 1 307 ? 16.148 2.308 -19.974 1.00 89.12 307 LEU A O 1
ATOM 2409 N N . GLY A 1 308 ? 17.633 1.355 -21.365 1.00 90.06 308 GLY A N 1
ATOM 2410 C CA . GLY A 1 308 ? 17.788 0.127 -20.599 1.00 90.06 308 GLY A CA 1
ATOM 2411 C C . GLY A 1 308 ? 16.864 -0.982 -21.089 1.00 90.06 308 GLY A C 1
ATOM 2412 O O . GLY A 1 308 ? 16.208 -0.881 -22.129 1.00 90.06 308 GLY A O 1
ATOM 2413 N N . LYS A 1 309 ? 16.762 -2.036 -20.280 1.00 87.88 309 LYS A N 1
ATOM 2414 C CA . LYS A 1 309 ? 15.927 -3.216 -20.538 1.00 87.88 309 LYS A CA 1
ATOM 2415 C C . LYS A 1 309 ? 14.426 -2.931 -20.594 1.00 87.88 309 LYS A C 1
ATOM 2417 O O . LYS A 1 309 ? 13.666 -3.777 -21.047 1.00 87.88 309 LYS A O 1
ATOM 2422 N N . ILE A 1 310 ? 13.987 -1.735 -20.197 1.00 84.12 310 ILE A N 1
ATOM 2423 C CA . ILE A 1 310 ? 12.592 -1.320 -20.379 1.00 84.12 310 ILE A CA 1
ATOM 2424 C C . ILE A 1 310 ? 12.196 -1.275 -21.861 1.00 84.12 310 ILE A C 1
ATOM 2426 O O . ILE A 1 310 ? 11.067 -1.610 -22.190 1.00 84.12 310 ILE A O 1
ATOM 2430 N N . SER A 1 311 ? 13.138 -0.951 -22.754 1.00 83.56 311 SER A N 1
ATOM 2431 C CA . SER A 1 311 ? 12.896 -0.923 -24.203 1.00 83.56 311 SER A CA 1
ATOM 2432 C C . SER A 1 311 ? 12.587 -2.299 -24.804 1.00 83.56 311 SER A C 1
ATOM 2434 O O . SER A 1 311 ? 11.979 -2.366 -25.863 1.00 83.56 311 SER A O 1
ATOM 2436 N N . GLU A 1 312 ? 12.986 -3.381 -24.129 1.00 84.25 312 GLU A N 1
ATOM 2437 C CA . GLU A 1 312 ? 12.686 -4.762 -24.530 1.00 84.25 312 GLU A CA 1
ATOM 2438 C C . GLU A 1 312 ? 11.367 -5.256 -23.924 1.00 84.25 312 GLU A C 1
ATOM 2440 O O . GLU A 1 312 ? 10.701 -6.104 -24.505 1.00 84.25 312 GLU A O 1
ATOM 2445 N N . LYS A 1 313 ? 10.990 -4.735 -22.748 1.00 79.19 313 LYS A N 1
ATOM 2446 C CA . LYS A 1 313 ? 9.740 -5.101 -22.064 1.00 79.19 313 LYS A CA 1
ATOM 2447 C C . LYS A 1 313 ? 8.516 -4.406 -22.651 1.00 79.19 313 LYS A C 1
ATOM 2449 O O . LYS A 1 313 ? 7.412 -4.927 -22.548 1.00 79.19 313 LYS A O 1
ATOM 2454 N N . VAL A 1 314 ? 8.699 -3.202 -23.185 1.00 81.12 314 VAL A N 1
ATOM 2455 C CA . VAL A 1 314 ? 7.619 -2.415 -23.778 1.00 81.12 314 VAL A CA 1
ATOM 2456 C C . VAL A 1 314 ? 7.476 -2.817 -25.241 1.00 81.12 314 VAL A C 1
ATOM 2458 O O . VAL A 1 314 ? 8.332 -2.490 -26.058 1.00 81.12 314 VAL A O 1
ATOM 2461 N N . ASP A 1 315 ? 6.372 -3.480 -25.582 1.00 80.00 315 ASP A N 1
ATOM 2462 C CA . ASP A 1 315 ? 6.030 -3.859 -26.960 1.00 80.00 315 ASP A CA 1
ATOM 2463 C C . ASP A 1 315 ? 5.475 -2.660 -27.760 1.00 80.00 315 ASP A C 1
ATOM 2465 O O . ASP A 1 315 ? 4.355 -2.654 -28.264 1.00 80.00 315 ASP A O 1
ATOM 2469 N N . SER A 1 316 ? 6.221 -1.552 -27.786 1.00 85.69 316 SER A N 1
ATOM 2470 C CA . SER A 1 316 ? 5.834 -0.340 -28.513 1.00 85.69 316 SER A CA 1
ATOM 2471 C C . SER A 1 316 ? 7.034 0.538 -28.842 1.00 85.69 316 SER A C 1
ATOM 2473 O O . SER A 1 316 ? 7.935 0.740 -28.029 1.00 85.69 316 SER A O 1
ATOM 2475 N N . LYS A 1 317 ? 7.005 1.145 -30.034 1.00 87.19 317 LYS A N 1
ATOM 2476 C CA . LYS A 1 317 ? 7.990 2.154 -30.459 1.00 87.19 317 LYS A CA 1
ATOM 2477 C C . LYS A 1 317 ? 7.759 3.520 -29.802 1.00 87.19 317 LYS A C 1
ATOM 2479 O O . LYS A 1 317 ? 8.690 4.318 -29.742 1.00 87.19 317 LYS A O 1
ATOM 2484 N N . TYR A 1 318 ? 6.552 3.787 -29.298 1.00 90.19 318 TYR A N 1
ATOM 2485 C CA . TYR A 1 318 ? 6.135 5.073 -28.721 1.00 90.19 318 TYR A CA 1
ATOM 2486 C C . TYR A 1 318 ? 6.442 5.144 -27.222 1.00 90.19 318 TYR A C 1
ATOM 2488 O O . TYR A 1 318 ? 5.546 5.264 -26.383 1.00 90.19 318 TYR A O 1
ATOM 2496 N N . ILE A 1 319 ? 7.726 5.047 -26.870 1.00 89.56 319 ILE A N 1
ATOM 2497 C CA . ILE A 1 319 ? 8.156 4.964 -25.468 1.00 89.56 319 ILE A CA 1
ATOM 2498 C C . ILE A 1 319 ? 7.777 6.202 -24.652 1.00 89.56 319 ILE A C 1
ATOM 2500 O O . ILE A 1 319 ? 7.518 6.082 -23.456 1.00 89.56 319 ILE A O 1
ATOM 2504 N N . GLY A 1 320 ? 7.710 7.378 -25.275 1.00 87.81 320 GLY A N 1
ATOM 2505 C CA . GLY A 1 320 ? 7.337 8.610 -24.593 1.00 87.81 320 GLY A CA 1
ATOM 2506 C C . GLY A 1 320 ? 5.884 8.638 -24.129 1.00 87.81 320 GLY A C 1
ATOM 2507 O O . GLY A 1 320 ? 5.626 9.028 -22.995 1.00 87.81 320 GLY A O 1
ATOM 2508 N N . VAL A 1 321 ? 4.951 8.129 -24.942 1.00 89.19 321 VAL A N 1
ATOM 2509 C CA . VAL A 1 321 ? 3.540 7.976 -24.541 1.00 89.19 321 VAL A CA 1
ATOM 2510 C C . VAL A 1 321 ? 3.432 6.998 -23.373 1.00 89.19 321 VAL A C 1
ATOM 2512 O O . VAL A 1 321 ? 2.849 7.335 -22.348 1.00 89.19 321 VAL A O 1
ATOM 2515 N N . VAL A 1 322 ? 4.064 5.824 -23.489 1.00 88.62 322 VAL A N 1
ATOM 2516 C CA . VAL A 1 322 ? 4.053 4.796 -22.432 1.00 88.62 322 VAL A CA 1
ATOM 2517 C C . VAL A 1 322 ? 4.646 5.340 -21.131 1.00 88.62 322 VAL A C 1
ATOM 2519 O O . VAL A 1 322 ? 4.057 5.188 -20.063 1.00 88.62 322 VAL A O 1
ATOM 2522 N N . THR A 1 323 ? 5.787 6.027 -21.214 1.00 83.31 323 THR A N 1
ATOM 2523 C CA . THR A 1 323 ? 6.438 6.646 -20.052 1.00 83.31 323 THR A CA 1
ATOM 2524 C C . THR A 1 323 ? 5.570 7.748 -19.457 1.00 83.31 323 THR A C 1
ATOM 2526 O O . THR A 1 323 ? 5.442 7.810 -18.241 1.00 83.31 323 THR A O 1
ATOM 2529 N N . GLY A 1 324 ? 4.933 8.581 -20.283 1.00 85.00 324 GLY A N 1
ATOM 2530 C CA . GLY A 1 324 ? 4.006 9.618 -19.833 1.00 85.00 324 GLY A CA 1
ATOM 2531 C C . GLY A 1 324 ? 2.811 9.044 -19.072 1.00 85.00 324 GLY A C 1
ATOM 2532 O O . GLY A 1 324 ? 2.467 9.552 -18.008 1.00 85.00 324 GLY A O 1
ATOM 2533 N N . THR A 1 325 ? 2.231 7.938 -19.547 1.00 85.00 325 THR A N 1
ATOM 2534 C CA . THR A 1 325 ? 1.147 7.233 -18.845 1.00 85.00 325 THR A CA 1
ATOM 2535 C C . THR A 1 325 ? 1.615 6.640 -17.515 1.00 85.00 325 THR A C 1
ATOM 2537 O O . THR A 1 325 ? 0.927 6.784 -16.505 1.00 85.00 325 THR A O 1
ATOM 2540 N N . ILE A 1 326 ? 2.796 6.013 -17.484 1.00 83.56 326 ILE A N 1
ATOM 2541 C CA . ILE A 1 326 ? 3.373 5.463 -16.247 1.00 83.56 326 ILE A CA 1
ATOM 2542 C C . ILE A 1 326 ? 3.675 6.583 -15.249 1.00 83.56 326 ILE A C 1
ATOM 2544 O O . ILE A 1 326 ? 3.365 6.443 -14.069 1.00 83.56 326 ILE A O 1
ATOM 2548 N N . LEU A 1 327 ? 4.259 7.693 -15.708 1.00 80.88 327 LEU A N 1
ATOM 2549 C CA . LEU A 1 327 ? 4.520 8.864 -14.878 1.00 80.88 327 LEU A CA 1
ATOM 2550 C C . LEU A 1 327 ? 3.219 9.422 -14.318 1.00 80.88 327 LEU A C 1
ATOM 2552 O O . LEU A 1 327 ? 3.151 9.646 -13.119 1.00 80.88 327 LEU A O 1
ATOM 2556 N N . ASN A 1 328 ? 2.176 9.566 -15.135 1.00 81.44 328 ASN A N 1
ATOM 2557 C CA . ASN A 1 328 ? 0.873 10.002 -14.648 1.00 81.44 328 ASN A CA 1
ATOM 2558 C C . ASN A 1 328 ? 0.370 9.122 -13.487 1.00 81.44 328 ASN A C 1
ATOM 2560 O O . ASN A 1 328 ? 0.083 9.639 -12.410 1.00 81.44 328 ASN A O 1
ATOM 2564 N N . ALA A 1 329 ? 0.342 7.800 -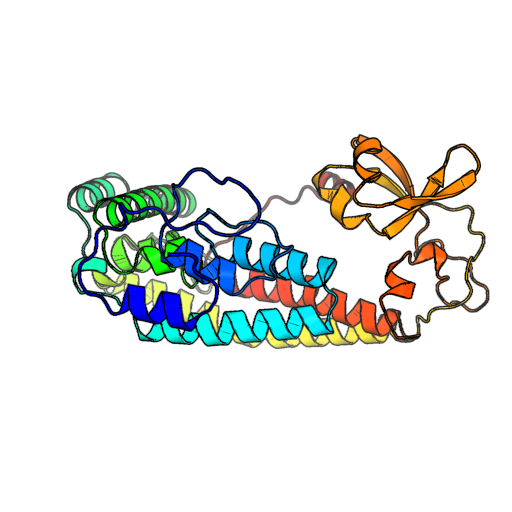13.670 1.00 76.12 329 ALA A N 1
ATOM 2565 C CA . ALA A 1 329 ? -0.126 6.875 -12.637 1.00 76.12 329 ALA A CA 1
ATOM 2566 C C . ALA A 1 329 ? 0.769 6.894 -11.380 1.00 76.12 329 ALA A C 1
ATOM 2568 O O . ALA A 1 329 ? 0.286 6.876 -10.246 1.00 76.12 329 ALA A O 1
ATOM 2569 N N . ALA A 1 330 ? 2.090 6.936 -11.567 1.00 72.81 330 ALA A N 1
ATOM 2570 C CA . ALA A 1 330 ? 3.057 6.847 -10.478 1.00 72.81 330 ALA A CA 1
ATOM 2571 C C . ALA A 1 330 ? 3.231 8.161 -9.708 1.00 72.81 330 ALA A C 1
ATOM 2573 O O . ALA A 1 330 ? 3.531 8.120 -8.513 1.00 72.81 330 ALA A O 1
ATOM 2574 N N . THR A 1 331 ? 3.063 9.315 -10.356 1.00 72.62 331 THR A N 1
ATOM 2575 C CA . THR A 1 331 ? 3.290 10.634 -9.756 1.00 72.62 331 THR A CA 1
ATOM 2576 C C . THR A 1 331 ? 2.008 11.442 -9.694 1.00 72.62 331 THR A C 1
ATOM 2578 O O . THR A 1 331 ? 1.485 11.614 -8.603 1.00 72.62 331 THR A O 1
ATOM 2581 N N . VAL A 1 332 ? 1.488 11.928 -10.816 1.00 73.94 332 VAL A N 1
ATOM 2582 C CA . VAL A 1 332 ? 0.398 12.913 -10.830 1.00 73.94 332 VAL A CA 1
ATOM 2583 C C . VAL A 1 332 ? -0.837 12.380 -10.109 1.00 73.94 332 VAL A C 1
ATOM 2585 O O . VAL A 1 332 ? -1.276 12.978 -9.131 1.00 73.94 332 VAL A O 1
ATOM 2588 N N . GLU A 1 333 ? -1.338 11.209 -10.493 1.00 71.38 333 GLU A N 1
ATOM 2589 C CA . GLU A 1 333 ? -2.490 10.600 -9.828 1.00 71.38 333 GLU A CA 1
ATOM 2590 C C . GLU A 1 333 ? -2.180 10.230 -8.380 1.00 71.38 333 GLU A C 1
ATOM 2592 O O . GLU A 1 333 ? -2.968 10.541 -7.490 1.00 71.38 333 GLU A O 1
ATOM 2597 N N . SER A 1 334 ? -1.024 9.620 -8.112 1.00 69.12 334 SER A N 1
ATOM 2598 C CA . SER A 1 334 ? -0.686 9.165 -6.761 1.00 69.12 334 SER A CA 1
ATOM 2599 C C . SER A 1 334 ? -0.510 10.329 -5.774 1.00 69.12 334 SER A C 1
ATOM 2601 O O . SER A 1 334 ? -1.003 10.258 -4.646 1.00 69.12 334 SER A O 1
ATOM 2603 N N . PHE A 1 335 ? 0.134 11.424 -6.187 1.00 69.94 335 PHE A N 1
ATOM 2604 C CA . PHE A 1 335 ? 0.299 12.639 -5.390 1.00 69.94 335 PHE A CA 1
ATOM 2605 C C . PHE A 1 335 ? -1.023 13.366 -5.218 1.00 69.94 335 PHE A C 1
ATOM 2607 O O . PHE A 1 335 ? -1.354 13.748 -4.098 1.00 69.94 335 PHE A O 1
ATOM 2614 N N . SER A 1 336 ? -1.813 13.513 -6.280 1.00 69.06 336 SER A N 1
ATOM 2615 C CA . SER A 1 336 ? -3.124 14.148 -6.176 1.00 69.06 336 SER A CA 1
ATOM 2616 C C . SER A 1 336 ? -4.081 13.339 -5.307 1.00 69.06 336 SER A C 1
ATOM 2618 O O . SER A 1 336 ? -4.802 13.917 -4.499 1.00 69.06 336 SER A O 1
ATOM 2620 N N . MET A 1 337 ? -4.054 12.007 -5.380 1.00 66.38 337 MET A N 1
ATOM 2621 C CA . MET A 1 337 ? -4.802 11.146 -4.462 1.00 66.38 337 MET A CA 1
ATOM 2622 C C . MET A 1 337 ? -4.317 11.307 -3.018 1.00 66.38 337 MET A C 1
ATOM 2624 O O . MET A 1 337 ? -5.145 11.484 -2.127 1.00 66.38 337 MET A O 1
ATOM 2628 N N . LYS A 1 338 ? -3.002 11.314 -2.768 1.00 65.75 338 LYS A N 1
ATOM 2629 C CA . LYS A 1 338 ? -2.449 11.559 -1.422 1.00 65.75 338 LYS A CA 1
ATOM 2630 C C . LYS A 1 338 ? -2.857 12.924 -0.870 1.00 65.75 338 LYS A C 1
ATOM 2632 O O . LYS A 1 338 ? -3.306 12.997 0.266 1.00 65.75 338 LYS A O 1
ATOM 2637 N N . ALA A 1 339 ? -2.798 13.979 -1.679 1.00 64.06 339 ALA A N 1
ATOM 2638 C CA . ALA A 1 339 ? -3.244 15.314 -1.288 1.00 64.06 339 ALA A CA 1
ATOM 2639 C C . ALA A 1 339 ? -4.743 15.348 -0.925 1.00 64.06 339 ALA A C 1
ATOM 2641 O O . ALA A 1 339 ? -5.130 16.032 0.019 1.00 64.06 339 ALA A O 1
ATOM 2642 N N . ARG A 1 340 ? -5.584 14.557 -1.611 1.00 61.94 340 ARG A N 1
ATOM 2643 C CA . ARG A 1 340 ? -7.012 14.395 -1.269 1.00 61.94 340 ARG A CA 1
ATOM 2644 C C . ARG A 1 340 ? -7.244 13.626 0.035 1.00 61.94 340 ARG A C 1
ATOM 2646 O O . ARG A 1 340 ? -8.267 13.847 0.675 1.00 61.94 340 ARG A O 1
ATOM 2653 N N . HIS A 1 341 ? -6.351 12.704 0.397 1.00 55.81 341 HIS A N 1
ATOM 2654 C CA . HIS A 1 341 ? -6.430 11.941 1.648 1.00 55.81 341 HIS A CA 1
ATOM 2655 C C . HIS A 1 341 ? -5.863 12.719 2.842 1.00 55.81 341 HIS A C 1
ATOM 2657 O O . HIS A 1 341 ? -6.409 12.614 3.935 1.00 55.81 341 HIS A O 1
ATOM 2663 N N . ASN A 1 342 ? -4.865 13.577 2.620 1.00 53.50 342 ASN A N 1
ATOM 2664 C CA . ASN A 1 342 ? -4.286 14.470 3.628 1.00 53.50 342 ASN A CA 1
ATOM 2665 C C . ASN A 1 342 ? -5.152 15.719 3.901 1.00 53.50 342 ASN A C 1
ATOM 2667 O O . ASN A 1 342 ? -4.684 16.700 4.474 1.00 53.50 342 ASN A O 1
ATOM 2671 N N . SER A 1 343 ? -6.444 15.700 3.551 1.00 49.44 343 SER A N 1
ATOM 2672 C CA . SER A 1 343 ? -7.386 16.767 3.919 1.00 49.44 343 SER A CA 1
ATOM 2673 C C . SER A 1 343 ? -7.559 16.925 5.435 1.00 49.44 343 SER A C 1
ATOM 2675 O O . SER A 1 343 ? -8.097 17.941 5.867 1.00 49.44 343 SER A O 1
ATOM 2677 N N . THR A 1 344 ? -7.125 15.927 6.210 1.00 45.34 344 THR A N 1
ATOM 2678 C CA . THR A 1 344 ? -7.234 15.800 7.671 1.00 45.34 344 THR A CA 1
ATOM 2679 C C . THR A 1 344 ? -5.967 16.165 8.437 1.00 45.34 344 THR A C 1
ATOM 2681 O O . THR A 1 344 ? -6.070 16.580 9.584 1.00 45.34 344 THR A O 1
ATOM 2684 N N . ALA A 1 345 ? -4.784 16.056 7.828 1.00 44.38 345 ALA A N 1
ATOM 2685 C CA . ALA A 1 345 ? -3.512 16.302 8.503 1.00 44.38 345 ALA A CA 1
ATOM 2686 C C . ALA A 1 345 ? -2.610 17.178 7.631 1.00 44.38 345 ALA A C 1
ATOM 2688 O O . ALA A 1 345 ? -2.314 16.852 6.480 1.00 44.38 345 ALA A O 1
ATOM 2689 N N . LYS A 1 346 ? -2.162 18.305 8.188 1.00 41.25 346 LYS A N 1
ATOM 2690 C CA . LYS A 1 346 ? -1.061 19.078 7.619 1.00 41.25 346 LYS A CA 1
ATOM 2691 C C . LYS A 1 346 ? 0.226 18.269 7.821 1.00 41.25 346 LYS A C 1
ATOM 2693 O O . LYS A 1 346 ? 0.904 18.442 8.823 1.00 41.25 346 LYS A O 1
ATOM 2698 N N . ASP A 1 347 ? 0.574 17.413 6.863 1.00 40.94 347 ASP A N 1
ATOM 2699 C CA . ASP A 1 347 ? 1.946 16.904 6.732 1.00 40.94 347 ASP A CA 1
ATOM 2700 C C . ASP A 1 347 ? 2.840 18.064 6.261 1.00 40.94 347 ASP A C 1
ATOM 2702 O O . ASP A 1 347 ? 3.202 18.171 5.086 1.00 40.94 347 ASP A O 1
ATOM 2706 N N . ILE A 1 348 ? 3.163 18.993 7.165 1.00 37.09 348 ILE A N 1
ATOM 2707 C CA . ILE A 1 348 ? 4.224 19.970 6.922 1.00 37.09 348 ILE A CA 1
ATOM 2708 C C . ILE A 1 348 ? 5.527 19.220 7.147 1.00 37.09 348 ILE A C 1
ATOM 2710 O O . ILE A 1 348 ? 6.079 19.191 8.243 1.00 37.09 348 ILE A O 1
ATOM 2714 N N . LYS A 1 349 ? 6.022 18.578 6.094 1.00 40.34 349 LYS A N 1
ATOM 2715 C CA . LYS A 1 349 ? 7.413 18.154 6.082 1.00 40.34 349 LYS A CA 1
ATOM 2716 C C . LYS A 1 349 ? 8.246 19.373 5.708 1.00 40.34 349 LYS A C 1
ATOM 2718 O O . LYS A 1 349 ? 8.048 19.942 4.638 1.00 40.34 349 LYS A O 1
ATOM 2723 N N . GLU A 1 350 ? 9.147 19.790 6.589 1.00 34.91 350 GLU A N 1
ATOM 2724 C CA . GLU A 1 350 ? 10.134 20.815 6.262 1.00 34.91 350 GLU A CA 1
ATOM 2725 C C . GLU A 1 350 ? 11.001 20.275 5.112 1.00 34.91 350 GLU A C 1
ATOM 2727 O O . GLU A 1 350 ? 11.707 19.275 5.256 1.00 34.91 350 GLU A O 1
ATOM 2732 N N . VAL A 1 351 ? 10.838 20.854 3.921 1.00 38.03 351 VAL A N 1
ATOM 2733 C CA . VAL A 1 351 ? 11.533 20.404 2.713 1.00 38.03 351 VAL A CA 1
ATOM 2734 C C . VAL A 1 351 ? 12.915 21.040 2.706 1.00 38.03 351 VAL A C 1
ATOM 2736 O O . VAL A 1 351 ? 13.067 22.211 2.352 1.00 38.03 351 VAL A O 1
ATOM 2739 N N . ASP A 1 352 ? 13.941 20.265 3.055 1.00 43.81 352 ASP A N 1
ATOM 2740 C CA . ASP A 1 352 ? 15.318 20.639 2.745 1.00 43.81 352 ASP A CA 1
ATOM 2741 C C . ASP A 1 352 ? 15.576 20.335 1.269 1.00 43.81 352 ASP A C 1
ATOM 2743 O O . ASP A 1 352 ? 16.047 19.260 0.884 1.00 43.81 352 ASP A O 1
ATOM 2747 N N . PHE A 1 353 ? 15.254 21.324 0.434 1.00 36.22 353 PHE A N 1
ATOM 2748 C CA . PHE A 1 353 ? 15.417 21.275 -1.017 1.00 36.22 353 PHE A CA 1
ATOM 2749 C C . PHE A 1 353 ? 16.801 20.780 -1.450 1.00 36.22 353 PHE A C 1
ATOM 2751 O O . PHE A 1 353 ? 16.926 20.176 -2.513 1.00 36.22 353 PHE A O 1
ATOM 2758 N N . LYS A 1 354 ? 17.849 21.031 -0.658 1.00 38.81 354 LYS A N 1
ATOM 2759 C CA . LYS A 1 354 ? 19.224 20.677 -1.016 1.00 38.81 354 LYS A CA 1
ATOM 2760 C C . LYS A 1 354 ? 19.510 19.197 -0.776 1.00 38.81 354 LYS A C 1
ATOM 2762 O O . LYS A 1 354 ? 20.212 18.585 -1.578 1.00 38.81 354 LYS A O 1
ATOM 2767 N N . ASN A 1 355 ? 18.957 18.625 0.289 1.00 37.44 355 ASN A N 1
ATOM 2768 C CA . ASN A 1 355 ? 19.128 17.212 0.620 1.00 37.44 355 ASN A CA 1
ATOM 2769 C C . ASN A 1 355 ? 18.138 16.310 -0.133 1.00 37.44 355 ASN A C 1
ATOM 2771 O O . ASN A 1 355 ? 18.528 15.228 -0.574 1.00 37.44 355 ASN A O 1
ATOM 2775 N N . ASP A 1 356 ? 16.907 16.766 -0.375 1.00 38.78 356 ASP A N 1
ATOM 2776 C CA . ASP A 1 356 ? 15.889 15.975 -1.080 1.00 38.78 356 ASP A CA 1
ATOM 2777 C C . ASP A 1 356 ? 16.177 15.828 -2.589 1.00 38.78 356 ASP A C 1
ATOM 2779 O O . ASP A 1 356 ? 15.879 14.787 -3.172 1.00 38.78 356 ASP A O 1
ATOM 2783 N N . LEU A 1 357 ? 16.842 16.807 -3.221 1.00 36.12 357 LEU A N 1
ATOM 2784 C CA . LEU A 1 357 ? 17.320 16.700 -4.614 1.00 36.12 357 LEU A CA 1
ATOM 2785 C C . LEU A 1 357 ? 18.489 15.721 -4.786 1.00 36.12 357 LEU A C 1
ATOM 2787 O O . LEU A 1 357 ? 18.688 15.199 -5.880 1.00 36.12 357 LEU A O 1
ATOM 2791 N N . LEU A 1 358 ? 19.269 15.489 -3.729 1.00 33.81 358 LEU A N 1
ATOM 2792 C CA . LEU A 1 358 ? 20.416 14.574 -3.733 1.00 33.81 358 LEU A CA 1
ATOM 2793 C C . LEU A 1 358 ? 20.039 13.148 -3.291 1.00 33.81 358 LEU A C 1
ATOM 2795 O O . LEU A 1 358 ? 20.879 12.249 -3.355 1.00 33.81 358 LEU A O 1
ATOM 2799 N N . ALA A 1 359 ? 18.796 12.945 -2.839 1.00 33.88 359 ALA A N 1
ATOM 2800 C CA . ALA A 1 359 ? 18.253 11.665 -2.382 1.00 33.88 359 ALA A CA 1
ATOM 2801 C C . ALA A 1 359 ? 17.289 10.990 -3.386 1.00 33.88 359 ALA A C 1
ATOM 2803 O O . ALA A 1 359 ? 16.785 9.897 -3.102 1.00 33.88 359 ALA A O 1
ATOM 2804 N N . ILE A 1 360 ? 17.046 11.612 -4.547 1.00 34.69 360 ILE A N 1
ATOM 2805 C CA . ILE A 1 360 ? 16.444 10.982 -5.738 1.00 34.69 360 ILE A CA 1
ATOM 2806 C C . ILE A 1 360 ? 17.566 10.406 -6.600 1.00 34.69 360 ILE A C 1
ATOM 2808 O O . ILE A 1 360 ? 17.394 9.253 -7.065 1.00 34.69 360 ILE A O 1
#

Nearest PDB structures (foldseek):
  7x75-assembly1_D  TM=7.642E-01  e=2.788E-14  Streptomyces coelicolor A3(2)
  6eyd-assembly1_D  TM=7.814E-01  e=3.849E-13  Mycolicibacterium smegmatis MC2 155
  6xas-assembly1_J  TM=8.195E-01  e=2.390E-12  Escherichia coli K-12
  8xzv-assembly1_D  TM=7.342E-01  e=8.082E-13  Spinacia oleracea
  8que-assembly1_D  TM=6.546E-01  e=1.727E-10  Pseudomonas phage phiKZ

Sequence (360 aa):
MKIKTLGQVYEILQQEDSNITDQHTLVKQEVNYGMSLGRIWFNLLLPEDFKLVNEPINKKDLAKLITELVEKYGTERGTELITSITDETFKLGTIVPASFVSNTFTLPEFIKEKKKEQLTSDLSPEEFHSRLVILANELLEYLEENNIAGYDIVKSGAKGNALDWAVLTIAKGSAMGIEGDASEPAINSISDGFTLQEYHNNANEARRGMYIKSEGTAEPGALARDIVYANSNTLIGSDDCGSTRYLNIKVTDKSSDKLIGRYRVNQRGNLEVLTKDNIGKYIDKVVHLRSPIYCINPDGNLCRTCLGKISEKVDSKYIGVVTGTILNAATVESFSMKARHNSTAKDIKEVDFKNDLLAI

Secondary structure (DSSP, 8-state):
----SHHHHHHHHHSTT--S-S--PPTTS---S---HHHHHHHHTS-TTSPP--S---HHHHHHHHHHHHHHH-HHHHHHHHHHHHHHHHHHHHHS-----GGGGPPPHHHHHHHHHH--TTS-HHHHHHHHHHHHHHHHHHHHHTT-TTHHHHHTTSS--HHHHHHHHT--BPPBPTTSPBPPPB-S-TTT---HHHHHHHHHHHHHHHHHHHHTTHHHHHHHHHHHHHHTT--B--S-------EEEE--HHHHHHHTT-EEE-TTS-EEE--TTTGGGGTTSEEEE--GGG---TTSPBPHHHH-THHHHS--S-HHHHHHHHHIIIIIIHHHHHHHHTTS--------HHHHTT--

Foldseek 3Di:
DAPPDLVVLVVVVPPPDDPPPDDYDYPDDPDDDDADSVQVNLCSLPDPPDDRDRDDAAPVNVVVVLVVLCVPVNDPVSVVSVVSSVVVVVVVCVVVPQDADPCNQPDDPVLVVCLVVLADLPDDLVSNLVSLLVSLVVRLVVCVVVVHGPSCCAVSVVDDHSNRSSQARAFVFWAQALVRDTHRGGRDHVPNPGDPVRVVRNVRLVVSLVVLVVVLPPVLVVVLVVQLVVQQPAFEDAAAQPFPAFDKAQDAPVCLVVQAQWWFADPVRDTDGRHPVCSVVRHRHITTTQAQVRRPHPVNYGHDNRVGCVVVVDPDRRVSNVVSNVCSVVPSVVVSVVVSVCSGPPPPDPDPVVVVVNVD

Radius of gyration: 26.94 Å; Cα contacts (8 Å, |Δi|>4): 407; chains: 1; bounding box: 60×68×67 Å

pLDDT: mean 79.57, std 17.08, range [28.75, 95.12]